Protein AF-A0A0S8DLR4-F1 (afdb_monomer)

Solvent-accessible surface area (backbone atoms only — not comparable to full-atom values): 19682 Å² total; per-residue (Å²): 136,78,83,82,51,102,81,30,80,43,80,43,77,54,78,88,80,89,77,90,66,82,84,66,61,59,68,56,54,52,47,42,65,64,36,53,90,54,35,50,69,73,40,62,55,34,65,36,97,80,67,28,37,30,28,36,23,34,32,60,89,74,74,40,48,32,36,41,39,36,33,63,41,93,89,39,94,49,31,31,37,38,35,65,36,71,54,45,38,84,87,51,54,54,55,89,36,54,34,92,87,75,63,45,72,40,66,43,56,51,38,48,35,88,85,80,62,49,63,70,45,69,71,73,46,88,86,62,53,76,64,58,55,48,50,53,50,49,68,75,31,61,96,48,42,46,77,76,46,56,38,44,25,78,57,75,28,71,37,36,34,26,29,32,68,87,76,63,46,45,36,40,38,31,79,37,66,80,49,102,91,38,76,42,82,41,78,40,61,39,66,77,66,70,74,70,77,72,76,81,77,86,67,80,87,75,74,90,74,89,77,79,84,85,79,90,82,81,88,83,77,90,77,88,75,84,82,76,84,80,79,77,78,82,79,80,82,77,78,79,79,77,84,84,72,87,79,79,79,81,82,82,81,77,89,74,83,82,77,91,76,78,86,76,81,77,76,76,80,79,82,76,65,90,58,57,70,60,56,60,58,66,68,37,72,66,56,54,52,54,52,52,52,52,51,52,51,53,52,53,54,55,55,67,72,74,113

Foldseek 3Di:
DDDAPPFDKDKDFADPDDDDPQCDPVVQVSCCVVCPPQWAWQAWQAADPQRWTWTWIAGPVVRAIWIWIWGADPVDRRMIITGIGQAFEQVDDAFQDADPVPRHGARGLDQARPPPRDGQACLVDVPDDPVRVVVVVCVVCPPFWAWSAWHHHPNRHIWTWTQGPVPSDIWIWHWDDPDPPDTDIDTRGRDDDCSVVPPDPPPPPPDDDDDDDDDDDDDDDDDDDDDDDDDDDDDPDDDDDDDDDDDDDDDDDDDDDDDDDDDDPDDPPPPDDPCVVVVVVVPDPVVVVVVVVVVVVVVVVVVVVVD

pLDDT: mean 77.87, std 17.35, range [38.56, 97.56]

Mean predicted aligned error: 16.43 Å

Sequence (307 aa):
MGELHRSGKTVLHLQPVKGTEAPKDELLDAVKQMAAGDYEVFGEIGRGHDSTVVYLANDIAASRLVALKLTPSRLDSDEYILDVVRELDSTLPSFENACSRCGTPLRQWGRFCSKCGMDLYSIADQKWTADELREAVQEFATDRFDILGEMRTQGGGRIYFARDVASGRVEALRLQKTREDEFSLGFTGVLKPLVASVVGRDRPSLLGVAQPPIIDQLPSASAKQPQSPTRQPPTPARPASPPEGPRQPPPVAGLTQPARRSGARYPPPAQQDPWAPLREFIQQPVVMVTLLACLVLVLLILLAVVE

Structure (mmCIF, N/CA/C/O backbone):
data_AF-A0A0S8DLR4-F1
#
_entry.id   AF-A0A0S8DLR4-F1
#
loop_
_atom_site.group_PDB
_atom_site.id
_atom_site.type_symbol
_atom_site.label_atom_id
_atom_site.label_alt_id
_atom_site.label_comp_id
_atom_site.label_asym_id
_atom_site.label_entity_id
_atom_site.label_seq_id
_atom_site.pdbx_PDB_ins_code
_atom_site.Cartn_x
_atom_site.Cartn_y
_atom_site.Cartn_z
_atom_site.occupancy
_atom_site.B_iso_or_equiv
_atom_site.auth_seq_id
_atom_site.auth_comp_id
_atom_site.auth_asym_id
_atom_site.auth_atom_id
_atom_site.pdbx_PDB_model_num
ATOM 1 N N . MET A 1 1 ? 18.525 -18.109 -11.332 1.00 50.72 1 MET A N 1
ATOM 2 C CA . MET A 1 1 ? 17.489 -17.737 -10.350 1.00 50.72 1 MET A CA 1
ATOM 3 C C . MET A 1 1 ? 18.163 -16.824 -9.347 1.00 50.72 1 MET A C 1
ATOM 5 O O . MET A 1 1 ? 19.141 -17.258 -8.756 1.00 50.72 1 MET A O 1
ATOM 9 N N . GLY A 1 2 ? 17.779 -15.549 -9.288 1.00 54.94 2 GLY A N 1
ATOM 10 C CA . GLY A 1 2 ? 18.347 -14.609 -8.318 1.00 54.94 2 GLY A CA 1
ATOM 11 C C . GLY A 1 2 ? 17.628 -14.764 -6.982 1.00 54.94 2 GLY A C 1
ATOM 12 O O . GLY A 1 2 ? 16.403 -14.770 -6.973 1.00 54.94 2 GLY A O 1
ATOM 13 N N . GLU A 1 3 ? 18.365 -14.923 -5.886 1.00 56.69 3 GLU A N 1
ATOM 14 C CA . GLU A 1 3 ? 17.794 -14.927 -4.534 1.00 56.69 3 GLU A CA 1
ATOM 15 C C . GLU A 1 3 ? 17.479 -13.485 -4.108 1.00 56.69 3 GLU A C 1
ATOM 17 O O . GLU A 1 3 ? 18.348 -12.608 -4.156 1.00 56.69 3 GLU A O 1
ATOM 22 N N . LEU A 1 4 ? 16.242 -13.216 -3.683 1.00 59.50 4 LEU A N 1
ATOM 23 C CA . LEU A 1 4 ? 15.863 -11.923 -3.120 1.00 59.50 4 LEU A CA 1
ATOM 24 C C . LEU A 1 4 ? 16.301 -11.869 -1.653 1.00 59.50 4 LEU A C 1
ATOM 26 O O . LEU A 1 4 ? 15.586 -12.265 -0.736 1.00 59.50 4 LEU A O 1
ATOM 30 N N . HIS A 1 5 ? 17.492 -11.334 -1.392 1.00 60.53 5 HIS A N 1
ATOM 31 C CA . HIS A 1 5 ? 17.906 -11.073 -0.014 1.00 60.53 5 HIS A CA 1
ATOM 32 C C . HIS A 1 5 ? 16.928 -10.106 0.692 1.00 60.53 5 HIS A C 1
ATOM 34 O O . HIS A 1 5 ? 16.348 -9.218 0.067 1.00 60.53 5 HIS A O 1
ATOM 40 N N . ARG A 1 6 ? 16.774 -10.244 2.023 1.00 61.81 6 ARG A N 1
ATOM 41 C CA . ARG A 1 6 ? 15.810 -9.512 2.890 1.00 61.81 6 ARG A CA 1
ATOM 42 C C . ARG A 1 6 ? 15.804 -7.975 2.733 1.00 61.81 6 ARG A C 1
ATOM 44 O O . ARG A 1 6 ? 14.853 -7.312 3.145 1.00 61.81 6 ARG A O 1
ATOM 51 N N . SER A 1 7 ? 16.829 -7.391 2.136 1.00 62.09 7 SER A N 1
ATOM 52 C CA . SER A 1 7 ? 16.851 -6.011 1.648 1.00 62.09 7 SER A CA 1
ATOM 53 C C . SER A 1 7 ? 17.686 -5.997 0.370 1.00 62.09 7 SER A C 1
ATOM 55 O O . SER A 1 7 ? 18.871 -5.668 0.393 1.00 62.09 7 SER A O 1
ATOM 57 N N . GLY A 1 8 ? 17.101 -6.504 -0.709 1.00 66.88 8 GLY A N 1
ATOM 58 C CA . GLY A 1 8 ? 17.781 -6.740 -1.973 1.00 66.88 8 GLY A CA 1
ATOM 59 C C . GLY A 1 8 ? 17.196 -5.887 -3.084 1.00 66.88 8 GLY A C 1
ATOM 60 O O . GLY A 1 8 ? 15.984 -5.695 -3.163 1.00 66.88 8 GLY A O 1
ATOM 61 N N . LYS A 1 9 ? 18.089 -5.387 -3.933 1.00 84.44 9 LYS A N 1
ATOM 62 C CA . LYS A 1 9 ? 17.767 -4.897 -5.266 1.00 84.44 9 LYS A CA 1
ATOM 63 C C . LYS A 1 9 ? 17.956 -6.074 -6.215 1.00 84.44 9 LYS A C 1
ATOM 65 O O . LYS A 1 9 ? 19.074 -6.582 -6.308 1.00 84.44 9 LYS A O 1
ATOM 70 N N . THR A 1 10 ? 16.907 -6.494 -6.907 1.00 86.44 10 THR A N 1
ATOM 71 C CA . THR A 1 10 ? 16.977 -7.598 -7.873 1.00 86.44 10 THR A CA 1
ATOM 72 C C . THR A 1 10 ? 16.716 -7.067 -9.269 1.00 86.44 10 THR A C 1
ATOM 74 O O . THR A 1 10 ? 15.849 -6.222 -9.466 1.00 86.44 10 THR A O 1
ATOM 77 N N . VAL A 1 11 ? 17.484 -7.537 -10.245 1.00 86.44 11 VAL A N 1
ATOM 78 C CA . VAL A 1 11 ? 17.291 -7.173 -11.649 1.00 86.44 11 VAL A CA 1
ATOM 79 C C . VAL A 1 11 ? 16.374 -8.201 -12.315 1.00 86.44 11 VAL A C 1
ATOM 81 O O . VAL A 1 11 ? 16.634 -9.403 -12.255 1.00 86.44 11 VAL A O 1
ATOM 84 N N . LEU A 1 12 ? 15.302 -7.719 -12.939 1.00 84.69 12 LEU A N 1
ATOM 85 C CA . LEU A 1 12 ? 14.396 -8.452 -13.817 1.00 84.69 12 LEU A CA 1
ATOM 86 C C . LEU A 1 12 ? 14.775 -8.175 -15.269 1.00 84.69 12 LEU A C 1
ATOM 88 O O . LEU A 1 12 ? 14.863 -7.022 -15.668 1.00 84.69 12 LEU A O 1
ATOM 92 N N . HIS A 1 13 ? 14.894 -9.225 -16.073 1.00 85.44 13 HIS A N 1
ATOM 93 C CA . HIS A 1 13 ? 14.856 -9.099 -17.527 1.00 85.44 13 HIS A CA 1
ATOM 94 C C . HIS A 1 13 ? 13.501 -9.610 -18.001 1.00 85.44 13 HIS A C 1
ATOM 96 O O . HIS A 1 13 ? 13.155 -10.766 -17.743 1.00 85.44 13 HIS A O 1
ATOM 102 N N . LEU A 1 14 ? 12.730 -8.752 -18.659 1.00 80.19 14 LEU A N 1
ATOM 103 C CA . LEU A 1 14 ? 11.456 -9.129 -19.257 1.00 80.19 14 LEU A CA 1
ATOM 104 C C . LEU A 1 14 ? 11.668 -9.372 -20.741 1.00 80.19 14 LEU A C 1
ATOM 106 O O . LEU A 1 14 ? 12.314 -8.581 -21.417 1.00 80.19 14 LEU A O 1
ATOM 110 N N . GLN A 1 15 ? 11.115 -10.463 -21.264 1.00 75.44 15 GLN A N 1
ATOM 111 C CA . GLN A 1 15 ? 11.039 -10.597 -22.711 1.00 75.44 15 GLN A CA 1
ATOM 112 C C . GLN A 1 15 ? 9.908 -9.694 -23.214 1.00 75.44 15 GLN A C 1
ATOM 114 O O . GLN A 1 15 ? 8.803 -9.785 -22.675 1.00 75.44 15 GLN A O 1
ATOM 119 N N . PRO A 1 16 ? 10.142 -8.842 -24.225 1.00 61.28 16 PRO A N 1
ATOM 120 C CA . PRO A 1 16 ? 9.086 -8.026 -24.803 1.00 61.28 16 PRO A CA 1
ATOM 121 C C . PRO A 1 16 ? 8.043 -8.947 -25.437 1.00 61.28 16 PRO A C 1
ATOM 123 O O . PRO A 1 16 ? 8.322 -9.645 -26.418 1.00 61.28 16 PRO A O 1
ATOM 126 N N . VAL A 1 17 ? 6.838 -8.980 -24.870 1.00 55.59 17 VAL A N 1
ATOM 127 C CA . VAL A 1 17 ? 5.795 -9.875 -25.363 1.00 55.59 17 VAL A CA 1
ATOM 128 C C . VAL A 1 17 ? 5.093 -9.243 -26.557 1.00 55.59 17 VAL A C 1
ATOM 130 O O . VAL A 1 17 ? 4.601 -8.116 -26.528 1.00 55.59 17 VAL A O 1
ATOM 133 N N . LYS A 1 18 ? 5.066 -9.992 -27.659 1.00 53.88 18 LYS A N 1
ATOM 134 C CA . LYS A 1 18 ? 4.285 -9.682 -28.857 1.00 53.88 18 LYS A CA 1
ATOM 135 C C . LYS A 1 18 ? 2.971 -10.459 -28.779 1.00 53.88 18 LYS A C 1
ATOM 137 O O . LYS A 1 18 ? 2.907 -11.573 -29.291 1.00 53.88 18 LYS A O 1
ATOM 142 N N . GLY A 1 19 ? 1.941 -9.909 -28.138 1.00 48.19 19 GLY A N 1
ATOM 143 C CA . GLY A 1 19 ? 0.652 -10.595 -27.993 1.00 48.19 19 GLY A CA 1
ATOM 144 C C . GLY A 1 19 ? -0.557 -9.658 -27.979 1.00 48.19 19 GLY A C 1
ATOM 145 O O . GLY A 1 19 ? -0.491 -8.562 -27.437 1.00 48.19 19 GLY A O 1
ATOM 146 N N . THR A 1 20 ? -1.654 -10.103 -28.603 1.00 45.44 20 THR A N 1
ATOM 147 C CA . THR A 1 20 ? -2.937 -9.385 -28.783 1.00 45.44 20 THR A CA 1
ATOM 148 C C . THR A 1 20 ? -4.078 -9.940 -27.913 1.00 45.44 20 THR A C 1
ATOM 150 O O . THR A 1 20 ? -5.231 -9.551 -28.099 1.00 45.44 20 THR A O 1
ATOM 153 N N . GLU A 1 21 ? -3.798 -10.873 -26.998 1.00 44.06 21 GLU A N 1
ATOM 154 C CA . GLU A 1 21 ? -4.801 -11.404 -26.064 1.00 44.06 21 GLU A CA 1
ATOM 155 C C . GLU A 1 21 ? -5.128 -10.404 -24.947 1.00 44.06 21 GLU A C 1
ATOM 157 O O . GLU A 1 21 ? -4.391 -9.444 -24.717 1.00 44.06 21 GLU A O 1
ATOM 162 N N . ALA A 1 22 ? -6.278 -10.609 -24.285 1.00 47.25 22 ALA A N 1
ATOM 163 C CA . ALA A 1 22 ? -6.771 -9.750 -23.209 1.00 47.25 22 ALA A CA 1
ATOM 164 C C . ALA A 1 22 ? -5.627 -9.395 -22.242 1.00 47.25 22 ALA A C 1
ATOM 166 O O . ALA A 1 22 ? -4.893 -10.318 -21.886 1.00 47.25 22 ALA A O 1
ATOM 167 N N . PRO A 1 23 ? -5.450 -8.120 -21.825 1.00 53.62 23 PRO A N 1
ATOM 168 C CA . PRO A 1 23 ? -4.206 -7.660 -21.211 1.00 53.62 23 PRO A CA 1
ATOM 169 C C . PRO A 1 23 ? -4.020 -8.289 -19.833 1.00 53.62 23 PRO A C 1
ATOM 171 O O . PRO A 1 23 ? -4.400 -7.739 -18.799 1.00 53.62 23 PRO A O 1
ATOM 174 N N . LYS A 1 24 ? -3.470 -9.497 -19.827 1.00 61.94 24 LYS A N 1
ATOM 175 C CA . LYS A 1 24 ? -2.885 -10.117 -18.661 1.00 61.94 24 LYS A CA 1
ATOM 176 C C . LYS A 1 24 ? -1.692 -9.238 -18.322 1.00 61.94 24 LYS A C 1
ATOM 178 O O . LYS A 1 24 ? -0.906 -8.901 -19.202 1.00 61.94 24 LYS A O 1
ATOM 183 N N . ASP A 1 25 ? -1.610 -8.792 -17.076 1.00 83.25 25 ASP A N 1
ATOM 184 C CA . ASP A 1 25 ? -0.501 -7.948 -16.647 1.00 83.25 25 ASP A CA 1
ATOM 185 C C . ASP A 1 25 ? 0.751 -8.832 -16.548 1.00 83.25 25 ASP A C 1
ATOM 187 O O . ASP A 1 25 ? 1.062 -9.394 -15.503 1.00 83.25 25 ASP A O 1
ATOM 191 N N . GLU A 1 26 ? 1.425 -9.044 -17.677 1.00 86.69 26 GLU A N 1
ATOM 192 C CA . GLU A 1 26 ? 2.630 -9.875 -17.798 1.00 86.69 26 GLU A CA 1
ATOM 193 C C . GLU A 1 26 ? 3.715 -9.443 -16.814 1.00 86.69 26 GLU A C 1
ATOM 195 O O . GLU A 1 26 ? 4.473 -10.266 -16.303 1.00 86.69 26 GLU A O 1
ATOM 200 N N . LEU A 1 27 ? 3.743 -8.148 -16.500 1.00 90.25 27 LEU A N 1
ATOM 201 C CA . LEU A 1 27 ? 4.620 -7.570 -15.500 1.00 90.25 27 LEU A CA 1
ATOM 202 C C . LEU A 1 27 ? 4.326 -8.144 -14.110 1.00 90.25 27 LEU A C 1
ATOM 204 O O . LEU A 1 27 ? 5.249 -8.521 -13.391 1.00 90.25 27 LEU A O 1
ATOM 208 N N . LEU A 1 28 ? 3.047 -8.257 -13.745 1.00 92.44 28 LEU A N 1
ATOM 209 C CA . LEU A 1 28 ? 2.625 -8.879 -12.494 1.00 92.44 28 LEU A CA 1
ATOM 210 C C . LEU A 1 28 ? 2.985 -10.368 -12.467 1.00 92.44 28 LEU A C 1
ATOM 212 O O . LEU A 1 28 ? 3.463 -10.849 -11.440 1.00 92.44 28 LEU A O 1
ATOM 216 N N . ASP A 1 29 ? 2.776 -11.092 -13.567 1.00 92.69 29 ASP A N 1
ATOM 217 C CA . ASP A 1 29 ? 3.127 -12.515 -13.657 1.00 92.69 29 ASP A CA 1
ATOM 218 C C . ASP A 1 29 ? 4.648 -12.724 -13.520 1.00 92.69 29 ASP A C 1
ATOM 220 O O . ASP A 1 29 ? 5.086 -13.595 -12.765 1.00 92.69 29 ASP A O 1
ATOM 224 N N . ALA A 1 30 ? 5.463 -11.875 -14.155 1.00 92.81 30 ALA A N 1
ATOM 225 C CA . ALA A 1 30 ? 6.919 -11.911 -14.033 1.00 92.81 30 ALA A CA 1
ATOM 226 C C . ALA A 1 30 ? 7.402 -11.570 -12.614 1.00 92.81 30 ALA A C 1
ATOM 228 O O . ALA A 1 30 ? 8.287 -12.246 -12.082 1.00 92.81 30 ALA A O 1
ATOM 229 N N . VAL A 1 31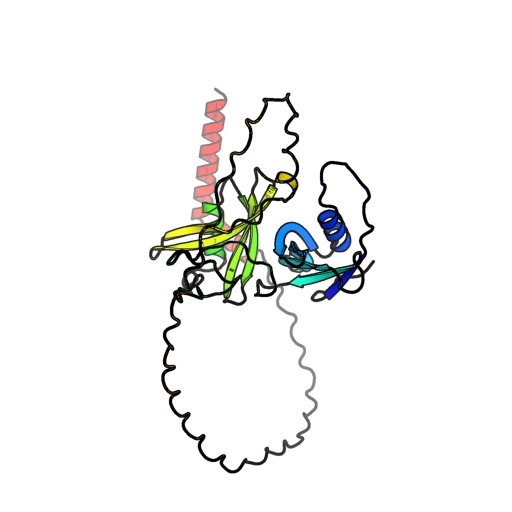 ? 6.800 -10.566 -11.963 1.00 94.88 31 VAL A N 1
ATOM 230 C CA . VAL A 1 31 ? 7.106 -10.238 -10.561 1.00 94.88 31 VAL A CA 1
ATOM 231 C C . VAL A 1 31 ? 6.702 -11.385 -9.636 1.00 94.88 31 VAL A C 1
ATOM 233 O O . VAL A 1 31 ? 7.494 -11.762 -8.777 1.00 94.88 31 VAL A O 1
ATOM 236 N N . LYS A 1 32 ? 5.523 -11.993 -9.827 1.00 96.00 32 LYS A N 1
ATOM 237 C CA . LYS A 1 32 ? 5.087 -13.178 -9.068 1.00 96.00 32 LYS A CA 1
ATOM 238 C C . LYS A 1 32 ? 6.062 -14.335 -9.216 1.00 96.00 32 LYS A C 1
ATOM 240 O O . LYS A 1 32 ? 6.425 -14.947 -8.220 1.00 96.00 32 LYS A O 1
ATOM 245 N N . GLN A 1 33 ? 6.489 -14.626 -10.442 1.00 94.31 33 GLN A N 1
ATOM 246 C CA . GLN A 1 33 ? 7.425 -15.710 -10.708 1.00 94.31 33 GLN A CA 1
ATOM 247 C C . GLN A 1 33 ? 8.791 -15.452 -10.068 1.00 94.31 33 GLN A C 1
ATOM 249 O O . GLN A 1 33 ? 9.372 -16.368 -9.493 1.00 94.31 33 GLN A O 1
ATOM 254 N N . MET A 1 34 ? 9.306 -14.223 -10.150 1.00 94.31 34 MET A N 1
ATOM 255 C CA . MET A 1 34 ? 10.596 -13.880 -9.551 1.00 94.31 34 MET A CA 1
ATOM 256 C C . MET A 1 34 ? 10.550 -13.857 -8.022 1.00 94.31 34 MET A C 1
ATOM 258 O O . MET A 1 34 ? 11.511 -14.267 -7.381 1.00 94.31 34 MET A O 1
ATOM 262 N N . ALA A 1 35 ? 9.461 -13.353 -7.444 1.00 96.00 35 ALA A N 1
ATOM 263 C CA . ALA A 1 35 ? 9.311 -13.219 -6.001 1.00 96.00 35 ALA A CA 1
ATOM 264 C C . ALA A 1 35 ? 8.826 -14.511 -5.319 1.00 96.00 35 ALA A C 1
ATOM 266 O O . ALA A 1 35 ? 8.772 -14.568 -4.088 1.00 96.00 35 ALA A O 1
ATOM 267 N N . ALA 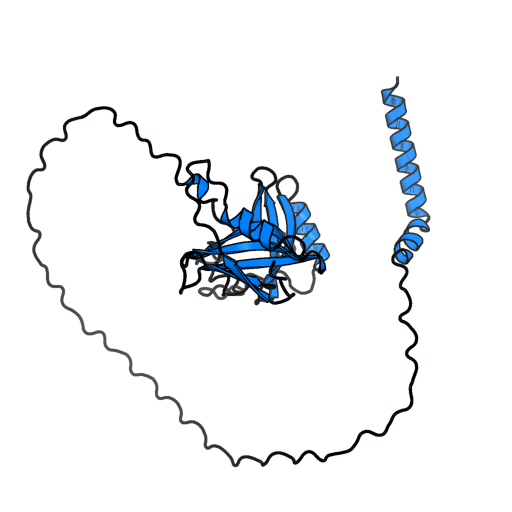A 1 36 ? 8.474 -15.536 -6.102 1.00 95.31 36 ALA A N 1
ATOM 268 C CA . ALA A 1 36 ? 7.974 -16.808 -5.605 1.00 95.31 36 ALA A CA 1
ATOM 269 C C . ALA A 1 36 ? 8.949 -17.443 -4.603 1.00 95.31 36 ALA A C 1
ATOM 271 O O . ALA A 1 36 ? 10.136 -17.598 -4.875 1.00 95.31 36 ALA A O 1
ATOM 272 N N . GLY A 1 37 ? 8.417 -17.847 -3.449 1.00 95.44 37 GLY A N 1
ATOM 273 C CA . GLY A 1 37 ? 9.174 -18.464 -2.357 1.00 95.44 37 GLY A CA 1
ATOM 274 C C . GLY A 1 37 ? 9.516 -17.494 -1.228 1.00 95.44 37 GLY A C 1
ATOM 275 O O . GLY A 1 37 ? 9.400 -17.875 -0.066 1.00 95.44 37 GLY A O 1
ATOM 276 N N . ASP A 1 38 ? 9.837 -16.241 -1.552 1.00 96.25 38 ASP A N 1
ATOM 277 C CA . ASP A 1 38 ? 10.152 -15.213 -0.552 1.00 96.25 38 ASP A CA 1
ATOM 278 C C . ASP A 1 38 ? 8.949 -14.307 -0.256 1.00 96.25 38 ASP A C 1
ATOM 280 O O . ASP A 1 38 ? 8.731 -13.894 0.889 1.00 96.25 38 ASP A O 1
ATOM 284 N N . TYR A 1 39 ? 8.143 -14.017 -1.283 1.00 97.31 39 TYR A N 1
ATOM 285 C CA . TYR A 1 39 ? 7.010 -13.106 -1.183 1.00 97.31 39 TYR A CA 1
ATOM 286 C C . TYR A 1 39 ? 5.765 -13.641 -1.894 1.00 97.31 39 TYR A C 1
ATOM 288 O O . TYR A 1 39 ? 5.826 -14.207 -2.986 1.00 97.31 39 TYR A O 1
ATOM 296 N N . GLU A 1 40 ? 4.605 -13.386 -1.300 1.00 97.31 40 GLU A N 1
ATOM 297 C CA . GLU A 1 40 ? 3.296 -13.620 -1.906 1.00 97.31 40 GLU A CA 1
ATOM 298 C C . GLU A 1 40 ? 2.735 -12.297 -2.441 1.00 97.31 40 GLU A C 1
ATOM 300 O O . GLU A 1 40 ? 2.384 -11.406 -1.671 1.00 97.31 40 GLU A O 1
ATOM 305 N N . VAL A 1 41 ? 2.671 -12.138 -3.765 1.00 96.81 41 VAL A N 1
ATOM 306 C CA . VAL A 1 41 ? 2.286 -10.868 -4.407 1.00 96.81 41 VAL A CA 1
ATOM 307 C C . VAL A 1 41 ? 0.771 -10.783 -4.600 1.00 96.81 41 VAL A C 1
ATOM 309 O O . VAL A 1 41 ? 0.181 -11.563 -5.352 1.00 96.81 41 VAL A O 1
ATOM 312 N N . PHE A 1 42 ? 0.140 -9.786 -3.977 1.00 95.69 42 PHE A N 1
ATOM 313 C CA . PHE A 1 42 ? -1.315 -9.629 -3.966 1.00 95.69 42 PHE A CA 1
ATOM 314 C C . PHE A 1 42 ? -1.876 -8.866 -5.165 1.00 95.69 42 PHE A C 1
ATOM 316 O O . PHE A 1 42 ? -2.981 -9.191 -5.614 1.00 95.69 42 PHE A O 1
ATOM 323 N N . GLY A 1 43 ? -1.144 -7.869 -5.665 1.00 93.94 43 GLY A N 1
ATOM 324 C CA . GLY A 1 43 ? -1.569 -7.021 -6.777 1.00 93.94 43 GLY A CA 1
ATOM 325 C C . GLY A 1 43 ? -0.858 -5.670 -6.809 1.00 93.94 43 GLY A C 1
ATOM 326 O O . GLY A 1 43 ? -0.058 -5.350 -5.931 1.00 93.94 43 GLY A O 1
ATOM 327 N N . GLU A 1 44 ? -1.143 -4.885 -7.844 1.00 93.19 44 GLU A N 1
ATOM 328 C CA . GLU A 1 44 ? -0.620 -3.528 -8.001 1.00 93.19 44 GLU A CA 1
ATOM 329 C C . GLU A 1 44 ? -1.253 -2.570 -6.982 1.00 93.1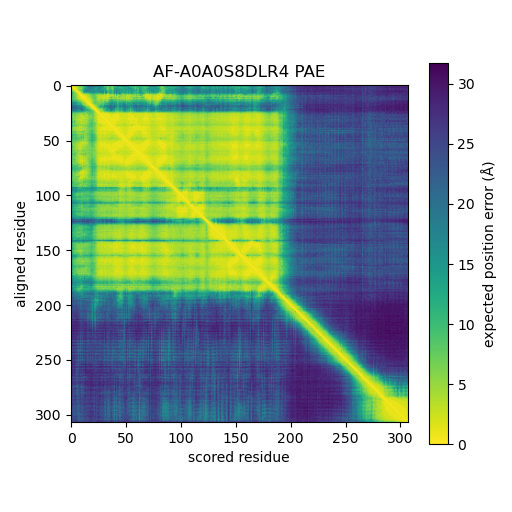9 44 GLU A C 1
ATOM 331 O O . GLU A 1 44 ? -2.471 -2.528 -6.821 1.00 93.19 44 GLU A O 1
ATOM 336 N N . ILE A 1 45 ? -0.407 -1.765 -6.342 1.00 92.38 45 ILE A N 1
ATOM 337 C CA . ILE A 1 45 ? -0.780 -0.657 -5.464 1.00 92.38 45 ILE A CA 1
ATOM 338 C C . ILE A 1 45 ? -0.311 0.693 -6.002 1.00 92.38 45 ILE A C 1
ATOM 340 O O . ILE A 1 45 ? -0.138 1.626 -5.243 1.00 92.38 45 ILE A O 1
ATOM 344 N N . GLY A 1 46 ? -0.059 0.847 -7.292 1.00 89.81 46 GLY A N 1
ATOM 345 C CA . GLY A 1 46 ? 0.143 2.162 -7.888 1.00 89.81 46 GLY A CA 1
ATOM 346 C C . GLY A 1 46 ? 1.217 2.200 -8.957 1.00 89.81 46 GLY A C 1
ATOM 347 O O . GLY A 1 46 ? 2.142 1.390 -8.988 1.00 89.81 46 GLY A O 1
ATOM 348 N N . ARG A 1 47 ? 1.093 3.213 -9.811 1.00 90.62 47 ARG A N 1
ATOM 349 C CA . ARG A 1 47 ? 2.009 3.520 -10.905 1.00 90.62 47 ARG A CA 1
ATOM 350 C C . ARG A 1 47 ? 2.439 4.975 -10.827 1.00 90.62 47 ARG A C 1
ATOM 352 O O . ARG A 1 47 ? 1.614 5.874 -10.667 1.00 90.62 47 ARG A O 1
ATOM 359 N N . GLY A 1 48 ? 3.744 5.188 -10.913 1.00 88.38 48 GLY A N 1
ATOM 360 C CA . GLY A 1 48 ? 4.369 6.489 -11.075 1.00 88.38 48 GLY A CA 1
ATOM 361 C C . GLY A 1 48 ? 4.330 6.962 -12.527 1.00 88.38 48 GLY A C 1
ATOM 362 O O . GLY A 1 48 ? 4.085 6.199 -13.459 1.00 88.38 48 GLY A O 1
ATOM 363 N N . HIS A 1 49 ? 4.598 8.251 -12.722 1.00 86.62 49 HIS A N 1
ATOM 364 C CA . HIS A 1 49 ? 4.709 8.879 -14.045 1.00 86.62 49 HIS A CA 1
ATOM 365 C C . HIS A 1 49 ? 5.997 8.483 -14.787 1.00 86.62 49 HIS A C 1
ATOM 367 O O . HIS A 1 49 ? 6.105 8.662 -15.994 1.00 86.62 49 HIS A O 1
ATOM 373 N N . ASP A 1 50 ? 6.974 7.948 -14.063 1.00 88.38 50 ASP A N 1
ATOM 374 C CA . ASP A 1 50 ? 8.254 7.429 -14.539 1.00 88.38 50 ASP A CA 1
ATOM 375 C C . ASP A 1 50 ? 8.182 5.942 -14.926 1.00 88.38 50 ASP A C 1
ATOM 377 O O . ASP A 1 50 ? 9.208 5.282 -15.056 1.00 88.38 50 ASP A O 1
ATOM 381 N N . SER A 1 51 ? 6.969 5.408 -15.107 1.00 89.38 51 SER A N 1
ATOM 382 C CA . SER A 1 51 ? 6.700 3.980 -15.328 1.00 89.38 51 SER A CA 1
ATOM 383 C C . SER A 1 51 ? 7.126 3.070 -14.168 1.00 89.38 51 SER A C 1
ATOM 385 O O . SER A 1 51 ? 7.149 1.852 -14.330 1.00 89.38 51 SER A O 1
ATOM 387 N N . THR A 1 52 ? 7.414 3.627 -12.985 1.00 92.38 52 THR A N 1
ATOM 388 C CA . THR A 1 52 ? 7.588 2.833 -11.766 1.00 92.38 52 THR A CA 1
ATOM 389 C C . THR A 1 52 ? 6.257 2.191 -11.391 1.00 92.38 52 THR A C 1
ATOM 391 O O . THR A 1 52 ? 5.243 2.879 -11.280 1.00 92.38 52 THR A O 1
ATOM 394 N N . VAL A 1 53 ? 6.248 0.883 -11.159 1.00 93.19 53 VAL A N 1
ATOM 395 C CA . VAL A 1 53 ? 5.065 0.131 -10.721 1.00 93.19 53 VAL A CA 1
ATOM 396 C C . VAL A 1 53 ? 5.323 -0.413 -9.331 1.00 93.19 53 VAL A C 1
ATOM 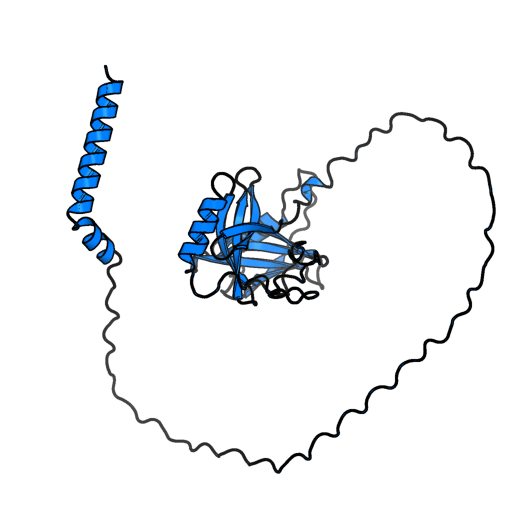398 O O . VAL A 1 53 ? 6.407 -0.917 -9.056 1.00 93.19 53 VAL A O 1
ATOM 401 N N . VAL A 1 54 ? 4.349 -0.315 -8.437 1.00 94.62 54 VAL A N 1
ATOM 402 C CA . VAL A 1 54 ? 4.481 -0.832 -7.076 1.00 94.62 54 VAL A CA 1
ATOM 403 C C . VAL A 1 54 ? 3.437 -1.898 -6.840 1.00 94.62 54 VAL A C 1
ATOM 405 O O . VAL A 1 54 ? 2.254 -1.682 -7.082 1.00 94.62 54 VAL A O 1
ATOM 408 N N . TYR A 1 55 ? 3.882 -3.041 -6.339 1.00 95.81 55 TYR A N 1
ATOM 409 C CA . TYR A 1 55 ? 3.032 -4.164 -5.974 1.00 95.81 55 TYR A CA 1
ATOM 410 C C . TYR A 1 55 ? 3.012 -4.340 -4.464 1.00 95.81 55 TYR A C 1
ATOM 412 O O . TYR A 1 55 ? 4.019 -4.117 -3.796 1.00 95.81 55 TYR A O 1
ATOM 420 N N . LEU A 1 56 ? 1.877 -4.762 -3.920 1.00 96.56 56 LEU A N 1
ATOM 421 C CA . LEU A 1 56 ? 1.799 -5.215 -2.539 1.00 96.56 56 LEU A CA 1
ATOM 422 C C . LEU A 1 56 ? 2.127 -6.698 -2.477 1.00 96.56 56 LEU A C 1
ATOM 424 O O . LEU A 1 56 ? 1.606 -7.484 -3.273 1.00 96.56 56 LEU A O 1
ATOM 428 N N . ALA A 1 57 ? 2.941 -7.078 -1.502 1.00 97.56 57 ALA A N 1
ATOM 429 C CA . ALA A 1 57 ? 3.237 -8.468 -1.225 1.00 97.56 57 ALA A CA 1
ATOM 430 C C . ALA A 1 57 ? 3.316 -8.745 0.279 1.00 97.56 57 ALA A C 1
ATOM 432 O O . ALA A 1 57 ? 3.567 -7.843 1.077 1.00 97.56 57 ALA A O 1
ATOM 433 N N . ASN A 1 58 ? 3.127 -10.002 0.660 1.00 97.50 58 ASN A N 1
ATOM 434 C CA . ASN A 1 58 ? 3.426 -10.510 1.991 1.00 97.50 58 ASN A CA 1
ATOM 435 C C . ASN A 1 58 ? 4.814 -11.164 1.987 1.00 97.50 58 ASN A C 1
ATOM 437 O O . ASN A 1 58 ? 5.071 -12.064 1.195 1.00 97.50 58 ASN A O 1
ATOM 441 N N . ASP A 1 59 ? 5.710 -10.707 2.859 1.00 97.19 59 ASP A N 1
ATOM 442 C CA . ASP A 1 59 ? 6.992 -11.357 3.158 1.00 97.19 59 ASP A CA 1
ATOM 443 C C . ASP A 1 59 ? 6.691 -12.643 3.935 1.00 97.19 59 ASP A C 1
ATOM 445 O O . ASP A 1 59 ? 6.297 -12.580 5.100 1.00 97.19 59 ASP A O 1
ATOM 449 N N . ILE A 1 60 ? 6.837 -13.802 3.285 1.00 96.56 60 ILE A N 1
ATOM 450 C CA . ILE A 1 60 ? 6.396 -15.100 3.823 1.00 96.56 60 ILE A CA 1
ATOM 451 C C . ILE A 1 60 ? 7.151 -15.419 5.118 1.00 96.56 60 ILE A C 1
ATOM 453 O O . ILE A 1 60 ? 6.561 -15.857 6.106 1.00 96.56 60 ILE A O 1
ATOM 457 N N . ALA A 1 61 ? 8.457 -15.142 5.142 1.00 95.44 61 ALA A N 1
ATOM 458 C CA . ALA A 1 61 ? 9.313 -15.439 6.284 1.00 95.44 61 ALA A CA 1
ATOM 459 C C . ALA A 1 61 ? 9.000 -14.557 7.500 1.00 95.44 61 ALA A C 1
ATOM 461 O O . ALA A 1 61 ? 9.141 -15.004 8.638 1.00 95.44 61 ALA A O 1
ATOM 462 N N . ALA A 1 62 ? 8.620 -13.299 7.270 1.00 95.62 62 ALA A N 1
ATOM 463 C CA . ALA A 1 62 ? 8.341 -12.346 8.339 1.00 95.62 62 ALA A CA 1
ATOM 464 C C . ALA A 1 62 ? 6.843 -12.128 8.612 1.00 95.62 62 ALA A C 1
ATOM 466 O O . ALA A 1 62 ? 6.521 -11.389 9.540 1.00 95.62 62 ALA A O 1
ATOM 467 N N . SER A 1 63 ? 5.955 -12.745 7.822 1.00 95.38 63 SER A N 1
ATOM 468 C CA . SER A 1 63 ? 4.492 -12.604 7.897 1.00 95.38 63 SER A CA 1
ATOM 469 C C . SER A 1 63 ? 4.050 -11.141 7.994 1.00 95.38 63 SER A C 1
ATOM 471 O O . SER A 1 63 ? 3.335 -10.741 8.912 1.00 95.38 63 SER A O 1
ATOM 473 N N . ARG A 1 64 ? 4.554 -10.307 7.080 1.00 95.69 64 ARG A N 1
ATOM 474 C CA . ARG A 1 64 ? 4.305 -8.860 7.082 1.00 95.69 64 ARG A CA 1
ATOM 475 C C . ARG A 1 64 ? 4.213 -8.307 5.671 1.00 95.69 64 ARG A C 1
ATOM 477 O O . ARG A 1 64 ? 4.924 -8.753 4.771 1.00 95.69 64 ARG A O 1
ATOM 484 N N . LEU A 1 65 ? 3.415 -7.259 5.509 1.00 96.81 65 LEU A N 1
ATOM 485 C CA . LEU A 1 65 ? 3.289 -6.586 4.225 1.00 96.81 65 LEU A CA 1
ATOM 486 C C . LEU A 1 65 ? 4.551 -5.799 3.860 1.00 96.81 65 LEU A C 1
ATOM 488 O O . LEU A 1 65 ? 5.178 -5.137 4.692 1.00 96.81 65 LEU A O 1
ATOM 492 N N . VAL A 1 66 ? 4.894 -5.866 2.580 1.00 96.88 66 VAL A N 1
ATOM 493 C CA . VAL A 1 66 ? 5.949 -5.099 1.924 1.00 96.88 66 VAL A CA 1
ATOM 494 C C . VAL A 1 66 ? 5.437 -4.572 0.586 1.00 96.88 66 VAL A C 1
ATOM 496 O O . VAL A 1 66 ? 4.526 -5.132 -0.024 1.00 96.88 66 VAL A O 1
ATOM 499 N N . ALA A 1 67 ? 6.048 -3.493 0.114 1.00 96.12 67 ALA A N 1
ATOM 500 C CA . ALA A 1 67 ? 5.844 -2.978 -1.228 1.00 96.12 67 ALA A CA 1
ATOM 501 C C . ALA A 1 67 ? 7.022 -3.406 -2.112 1.00 96.12 67 ALA A C 1
ATOM 503 O O . ALA A 1 67 ? 8.180 -3.182 -1.766 1.00 96.12 67 ALA A O 1
ATOM 504 N N . LEU A 1 68 ? 6.738 -4.021 -3.254 1.00 96.62 68 LEU A N 1
ATOM 505 C CA . LEU A 1 68 ? 7.728 -4.364 -4.266 1.00 96.62 68 LEU A CA 1
ATOM 506 C C . LEU A 1 68 ? 7.709 -3.276 -5.340 1.00 96.62 68 LEU A C 1
ATOM 508 O O . LEU A 1 68 ? 6.757 -3.177 -6.115 1.00 96.62 68 LEU A O 1
ATOM 512 N N . LYS A 1 69 ? 8.735 -2.427 -5.354 1.00 95.88 69 LYS A N 1
ATOM 513 C CA . LYS A 1 69 ? 8.855 -1.301 -6.281 1.00 95.88 69 LYS A CA 1
ATOM 514 C C . LYS A 1 69 ? 9.654 -1.733 -7.503 1.00 95.88 69 LYS A C 1
ATOM 516 O O . LYS A 1 69 ? 10.851 -1.981 -7.406 1.00 95.88 69 LYS A O 1
ATOM 521 N N . LEU A 1 70 ? 8.993 -1.778 -8.648 1.00 95.62 70 LEU A N 1
ATOM 522 C CA . LEU A 1 70 ? 9.574 -2.112 -9.934 1.00 95.62 70 LEU A CA 1
ATOM 523 C C . LEU A 1 70 ? 9.864 -0.829 -10.723 1.00 95.62 70 LEU A C 1
ATOM 525 O O . LEU A 1 70 ? 8.944 -0.109 -11.097 1.00 95.62 70 LEU A O 1
ATOM 529 N N . THR A 1 71 ? 11.138 -0.539 -10.970 1.00 95.12 71 THR A N 1
ATOM 530 C CA . THR A 1 71 ? 11.600 0.652 -11.701 1.00 95.12 71 THR A CA 1
ATOM 531 C C . THR A 1 71 ? 12.257 0.218 -13.012 1.00 95.12 71 THR A C 1
ATOM 533 O O . THR A 1 71 ? 13.142 -0.635 -12.956 1.00 95.12 71 THR A O 1
ATOM 536 N N . PRO A 1 72 ? 11.895 0.770 -14.181 1.00 93.38 72 PRO A N 1
ATOM 537 C CA . PRO A 1 72 ? 12.601 0.459 -15.424 1.00 93.38 72 PRO A CA 1
ATOM 538 C C . PRO A 1 72 ? 14.062 0.933 -15.362 1.00 93.38 72 PRO A C 1
ATOM 540 O O . PRO A 1 72 ? 14.370 2.004 -14.824 1.00 93.38 72 PRO A O 1
ATOM 543 N N . SER A 1 73 ? 14.976 0.136 -15.910 1.00 93.69 73 SER A N 1
ATOM 544 C CA . SER A 1 73 ? 16.375 0.519 -16.082 1.00 93.69 73 SER A CA 1
ATOM 545 C C . SER A 1 73 ? 16.476 1.644 -17.113 1.00 93.69 73 SER A C 1
ATOM 547 O O . SER A 1 73 ? 15.745 1.696 -18.098 1.00 93.69 73 SER A O 1
ATOM 549 N N . ARG A 1 74 ? 17.392 2.592 -16.891 1.00 91.44 74 ARG A N 1
ATOM 550 C CA . ARG A 1 74 ? 17.641 3.683 -17.854 1.00 91.44 74 ARG A CA 1
ATOM 551 C C . ARG A 1 74 ? 18.558 3.265 -18.999 1.00 91.44 74 ARG A C 1
ATOM 553 O O . ARG A 1 74 ? 18.679 4.011 -19.966 1.00 91.44 74 ARG A O 1
ATOM 560 N N . LEU A 1 75 ? 19.265 2.149 -18.835 1.00 91.81 75 LEU A N 1
ATOM 561 C CA . LEU A 1 75 ? 20.265 1.674 -19.788 1.00 91.81 75 LEU A CA 1
ATOM 562 C C . LEU A 1 75 ? 19.667 0.694 -20.797 1.00 91.81 75 LEU A C 1
ATOM 564 O O . LEU A 1 75 ? 20.129 0.652 -21.933 1.00 91.81 75 LEU A O 1
ATOM 568 N N . ASP A 1 76 ? 18.644 -0.049 -20.385 1.00 88.81 76 ASP A N 1
ATOM 569 C CA . ASP A 1 76 ? 18.004 -1.095 -21.170 1.00 88.81 76 ASP A CA 1
ATOM 570 C C . ASP A 1 76 ? 16.487 -1.037 -20.934 1.00 88.81 76 ASP A C 1
ATOM 572 O O . ASP A 1 76 ? 16.036 -1.008 -19.789 1.00 88.81 76 ASP A O 1
ATOM 576 N N . SER A 1 77 ? 15.701 -0.969 -22.012 1.00 82.94 77 SER A N 1
ATOM 577 C CA . SER A 1 77 ? 14.237 -0.862 -21.945 1.00 82.94 77 SER A CA 1
ATOM 578 C C . SER A 1 77 ? 13.562 -2.121 -21.407 1.00 82.94 77 SER A C 1
ATOM 580 O O . SER A 1 77 ? 12.424 -2.049 -20.941 1.00 82.94 77 SER A O 1
ATOM 582 N N . ASP A 1 78 ? 14.260 -3.254 -21.470 1.00 88.50 78 ASP A N 1
ATOM 583 C CA . ASP A 1 78 ? 13.726 -4.571 -21.124 1.00 88.50 78 ASP A CA 1
ATOM 584 C C . ASP A 1 78 ? 14.231 -5.043 -19.746 1.00 88.50 78 ASP A C 1
ATOM 586 O O . ASP A 1 78 ? 13.865 -6.113 -19.249 1.00 88.50 78 ASP A O 1
ATOM 590 N N . GLU A 1 79 ? 15.060 -4.223 -19.097 1.00 92.00 79 GLU A N 1
ATOM 591 C CA . GLU A 1 79 ? 15.584 -4.449 -17.758 1.00 92.00 79 GLU A CA 1
ATOM 592 C C . GLU A 1 79 ? 14.787 -3.636 -16.733 1.00 92.00 79 GLU A C 1
ATOM 594 O O . GLU A 1 79 ? 14.551 -2.437 -16.877 1.00 92.00 79 GLU A O 1
ATOM 599 N N . TYR A 1 80 ? 14.405 -4.289 -15.644 1.00 94.25 80 TYR A N 1
ATOM 600 C CA . TYR A 1 80 ? 13.706 -3.689 -14.523 1.00 94.25 80 TYR A CA 1
ATOM 601 C C . TYR A 1 80 ? 14.456 -3.966 -13.232 1.00 94.25 80 TYR A C 1
ATOM 603 O O . TYR A 1 80 ? 15.120 -4.980 -13.052 1.00 94.25 80 TYR A O 1
ATOM 611 N N . ILE A 1 81 ? 14.315 -3.053 -12.292 1.00 94.81 81 ILE A N 1
ATOM 612 C CA . ILE A 1 81 ? 14.873 -3.140 -10.957 1.00 94.81 81 ILE A CA 1
ATOM 613 C C . ILE A 1 81 ? 13.715 -3.343 -9.991 1.00 94.81 81 ILE A C 1
ATOM 615 O O . ILE A 1 81 ? 12.848 -2.479 -9.887 1.00 94.81 81 ILE A O 1
ATOM 619 N N . LEU A 1 82 ? 13.726 -4.454 -9.266 1.00 96.00 82 LEU A N 1
ATOM 620 C CA . LEU A 1 82 ? 12.798 -4.758 -8.189 1.00 96.00 82 LEU A CA 1
ATOM 621 C C . LEU A 1 82 ? 13.457 -4.441 -6.841 1.00 96.00 82 LEU A C 1
ATOM 623 O O . LEU A 1 82 ? 14.395 -5.120 -6.423 1.00 96.00 82 LEU A O 1
ATOM 627 N N . ASP A 1 83 ? 12.951 -3.415 -6.165 1.00 96.00 83 ASP A N 1
ATOM 628 C CA . ASP A 1 83 ? 13.343 -3.032 -4.810 1.00 96.00 83 ASP A CA 1
ATOM 629 C C . ASP A 1 83 ? 12.274 -3.475 -3.800 1.00 96.00 83 ASP A C 1
ATOM 631 O O . ASP A 1 83 ? 11.075 -3.284 -4.020 1.00 96.00 83 ASP A O 1
ATOM 635 N N . VAL A 1 84 ? 12.700 -3.992 -2.645 1.00 96.06 84 VAL A N 1
ATOM 636 C CA . VAL A 1 84 ? 11.797 -4.324 -1.530 1.00 96.06 84 VAL A CA 1
ATOM 637 C C . VAL A 1 84 ? 11.710 -3.155 -0.551 1.00 96.06 84 VAL A C 1
ATOM 639 O O . VAL A 1 84 ? 12.691 -2.788 0.097 1.00 96.06 84 VAL A O 1
ATOM 642 N N . VAL A 1 85 ? 10.511 -2.604 -0.390 1.00 95.75 85 VAL A N 1
ATOM 643 C CA . VAL A 1 85 ? 10.217 -1.450 0.462 1.00 95.75 85 VAL A CA 1
ATOM 644 C C . VAL A 1 85 ? 9.374 -1.891 1.659 1.00 95.75 85 VAL A C 1
ATOM 646 O O . VAL A 1 85 ? 8.262 -2.399 1.525 1.00 95.75 85 VAL A O 1
ATOM 649 N N . ARG A 1 86 ? 9.927 -1.723 2.864 1.00 95.25 86 ARG A N 1
ATOM 650 C CA . ARG A 1 86 ? 9.330 -2.215 4.122 1.00 95.25 86 ARG A CA 1
ATOM 651 C C . ARG A 1 86 ? 8.401 -1.193 4.786 1.00 95.25 86 ARG A C 1
ATOM 653 O O . ARG A 1 86 ? 7.576 -1.572 5.608 1.00 95.25 86 ARG A O 1
ATOM 660 N N . GLU A 1 87 ? 8.545 0.080 4.434 1.00 93.06 87 GLU A N 1
ATOM 661 C CA . GLU A 1 87 ? 7.759 1.195 4.963 1.00 93.06 87 GLU A CA 1
ATOM 662 C C . GLU A 1 87 ? 7.324 2.102 3.819 1.00 93.06 87 GLU A C 1
ATOM 664 O O . GLU A 1 87 ? 8.078 2.331 2.878 1.00 93.06 87 GLU A O 1
ATOM 669 N N . LEU A 1 88 ? 6.111 2.638 3.902 1.00 90.75 88 LEU A N 1
ATOM 670 C CA . LEU A 1 88 ? 5.593 3.542 2.886 1.00 90.75 88 LEU A CA 1
ATOM 671 C C . LEU A 1 88 ? 6.245 4.921 3.040 1.00 90.75 88 LEU A C 1
ATOM 673 O O . LEU A 1 88 ? 6.042 5.618 4.042 1.00 90.75 88 LEU A O 1
ATOM 677 N N . ASP A 1 89 ? 7.025 5.313 2.038 1.00 88.31 89 ASP A N 1
ATOM 678 C CA . ASP A 1 89 ? 7.807 6.544 2.033 1.00 88.31 89 ASP A CA 1
ATOM 679 C C . ASP A 1 89 ? 7.573 7.383 0.767 1.00 88.31 89 ASP A C 1
ATOM 681 O O . ASP A 1 89 ? 6.784 7.048 -0.114 1.00 88.31 89 ASP A O 1
ATOM 685 N N . SER A 1 90 ? 8.273 8.512 0.673 1.00 86.44 90 SER A N 1
ATOM 686 C CA . SER A 1 90 ? 8.169 9.441 -0.460 1.00 86.44 90 SER A CA 1
ATOM 687 C C . SER A 1 90 ? 8.670 8.897 -1.809 1.00 86.44 90 SER A C 1
ATOM 689 O O . SER A 1 90 ? 8.510 9.568 -2.830 1.00 86.44 90 SER A O 1
ATOM 691 N N . THR A 1 91 ? 9.277 7.710 -1.850 1.00 88.12 91 THR A N 1
ATOM 692 C CA . THR A 1 91 ? 9.745 7.085 -3.096 1.00 88.12 91 THR A CA 1
ATOM 693 C C . THR A 1 91 ? 8.651 6.292 -3.799 1.00 88.12 91 THR A C 1
ATOM 695 O O . THR A 1 91 ? 8.766 6.024 -4.994 1.00 88.12 91 THR A O 1
ATOM 698 N N . LEU A 1 92 ? 7.582 5.937 -3.083 1.00 89.06 92 LEU A N 1
ATOM 699 C CA . LEU A 1 92 ? 6.444 5.239 -3.659 1.00 89.06 92 LEU A CA 1
ATOM 700 C C . LEU A 1 92 ? 5.483 6.240 -4.323 1.00 89.06 92 LEU A C 1
ATOM 702 O O . LEU A 1 92 ? 5.252 7.332 -3.783 1.00 89.06 92 LEU A O 1
ATOM 706 N N . PRO A 1 93 ? 4.891 5.888 -5.480 1.00 85.06 93 PRO A N 1
ATOM 707 C CA . PRO A 1 93 ? 3.858 6.700 -6.092 1.00 85.06 93 PRO A CA 1
ATOM 708 C C . PRO A 1 93 ? 2.694 6.851 -5.110 1.00 85.06 93 PRO A C 1
ATOM 710 O O . PRO A 1 93 ? 2.284 5.910 -4.432 1.00 85.06 93 PRO A O 1
ATOM 713 N N . SER A 1 94 ? 2.201 8.081 -5.000 1.00 73.62 94 SER A N 1
ATOM 714 C CA . SER A 1 94 ? 1.035 8.388 -4.180 1.00 73.62 94 SER A CA 1
ATOM 715 C C . SER A 1 94 ? -0.231 8.029 -4.927 1.00 73.62 94 SER A C 1
ATOM 717 O O . SER A 1 94 ? -0.330 8.278 -6.127 1.00 73.62 94 SER A O 1
ATOM 719 N N . PHE A 1 95 ? -1.250 7.618 -4.186 1.00 74.50 95 PHE A N 1
ATOM 720 C CA . PHE A 1 95 ? -2.622 7.737 -4.659 1.00 74.50 95 PHE A CA 1
ATOM 721 C C . PHE A 1 95 ? -3.071 9.193 -4.634 1.00 74.50 95 PHE A C 1
ATOM 723 O O . PHE A 1 95 ? -2.590 9.994 -3.821 1.00 74.50 95 PHE A O 1
ATOM 730 N N . GLU A 1 96 ? -4.003 9.526 -5.520 1.00 72.25 96 GLU A N 1
ATOM 731 C CA . GLU A 1 96 ? -4.690 10.812 -5.530 1.00 72.25 96 GLU A CA 1
ATOM 732 C C . GLU A 1 96 ? -5.586 10.921 -4.295 1.00 72.25 96 GLU A C 1
ATOM 734 O O . GLU A 1 96 ? -6.769 10.597 -4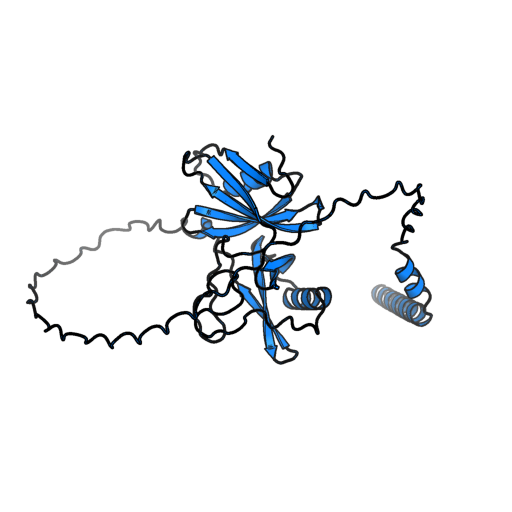.315 1.00 72.25 96 GLU A O 1
ATOM 739 N N . ASN A 1 97 ? -5.005 11.377 -3.190 1.00 79.94 97 ASN A N 1
ATOM 740 C CA . ASN A 1 97 ? -5.735 11.642 -1.961 1.00 79.94 97 ASN A CA 1
ATOM 741 C C . ASN A 1 97 ? -5.787 13.143 -1.727 1.00 79.94 97 ASN A C 1
ATOM 743 O O . ASN A 1 97 ? -4.785 13.831 -1.900 1.00 79.94 97 ASN A O 1
ATOM 747 N N . ALA A 1 98 ? -6.928 13.657 -1.285 1.00 87.31 98 ALA A N 1
ATOM 748 C CA . ALA A 1 98 ? -7.077 15.048 -0.882 1.00 87.31 98 ALA A CA 1
ATOM 749 C C . ALA A 1 98 ? -7.107 15.165 0.647 1.00 87.31 98 ALA A C 1
ATOM 751 O O . ALA A 1 98 ? -7.616 14.295 1.351 1.00 87.31 98 ALA A O 1
ATOM 752 N N . CYS A 1 99 ? -6.565 16.257 1.183 1.00 87.50 99 CYS A N 1
ATOM 753 C CA . CYS A 1 99 ? -6.682 16.571 2.600 1.00 87.50 99 CYS A CA 1
ATOM 754 C C . CYS A 1 99 ? -8.158 16.767 2.970 1.00 87.50 99 CYS A C 1
ATOM 756 O O . CYS A 1 99 ? -8.804 17.653 2.414 1.00 87.50 99 CYS A O 1
ATOM 758 N N . SER A 1 100 ? -8.657 16.031 3.963 1.00 85.44 100 SER A N 1
ATOM 759 C CA . SER A 1 100 ? -10.045 16.143 4.440 1.00 85.44 100 SER A CA 1
ATOM 760 C C . SER A 1 100 ? -10.413 17.545 4.942 1.00 85.44 100 SER A C 1
ATOM 762 O O . SER A 1 100 ? -11.573 17.934 4.877 1.00 85.44 100 SER A O 1
ATOM 764 N N . ARG A 1 101 ? -9.435 18.345 5.395 1.00 88.50 101 ARG A N 1
ATOM 765 C CA . ARG A 1 101 ? -9.664 19.725 5.859 1.00 88.50 101 ARG A CA 1
ATOM 766 C C . ARG A 1 101 ? -9.710 20.769 4.752 1.00 88.50 101 ARG A C 1
ATOM 768 O O . ARG A 1 101 ? -10.492 21.705 4.838 1.00 88.50 101 ARG A O 1
ATOM 775 N N . CYS A 1 102 ? -8.805 20.692 3.776 1.00 92.75 102 CYS A N 1
ATOM 776 C CA . CYS A 1 102 ? -8.598 21.780 2.808 1.00 92.75 102 CYS A CA 1
ATOM 777 C C . CYS A 1 102 ? -8.676 21.348 1.338 1.00 92.75 102 CYS A C 1
ATOM 779 O O . CYS A 1 102 ? -8.366 22.150 0.456 1.00 92.75 102 CYS A O 1
ATOM 781 N N . GLY A 1 103 ? -9.003 20.080 1.072 1.00 91.31 103 GLY A N 1
ATOM 782 C CA . GLY A 1 103 ? -9.140 19.496 -0.266 1.00 91.31 103 GLY A CA 1
ATOM 783 C C . GLY A 1 103 ? -7.846 19.421 -1.080 1.00 91.31 103 GLY A C 1
ATOM 784 O O . GLY A 1 103 ? -7.864 18.996 -2.227 1.00 91.31 103 GLY A O 1
ATOM 785 N N . THR A 1 104 ? -6.709 19.848 -0.526 1.00 92.81 104 THR A N 1
ATOM 786 C CA . THR A 1 104 ? -5.453 19.896 -1.284 1.00 92.81 104 THR A CA 1
ATOM 787 C C . THR A 1 104 ? -4.909 18.491 -1.494 1.00 92.81 104 THR A C 1
ATOM 789 O O . THR A 1 104 ? -4.858 17.748 -0.508 1.00 92.81 104 THR A O 1
ATOM 792 N N . PRO A 1 105 ? -4.469 18.141 -2.718 1.00 88.12 105 PRO A N 1
ATOM 793 C CA . PRO A 1 105 ? -3.803 16.876 -2.976 1.00 88.12 105 PRO A CA 1
ATOM 794 C C . PRO A 1 105 ? -2.666 16.656 -1.983 1.00 88.12 105 PRO A C 1
ATOM 796 O O . PRO A 1 105 ? -1.814 17.523 -1.765 1.00 88.12 105 PRO A O 1
ATOM 799 N N . LEU A 1 106 ? -2.698 15.509 -1.327 1.00 84.94 106 LEU A N 1
ATOM 800 C CA . LEU A 1 106 ? -1.715 15.122 -0.343 1.00 84.94 106 LEU A CA 1
ATOM 801 C C . LEU A 1 106 ? -0.428 14.746 -1.054 1.00 84.94 106 LEU A C 1
ATOM 803 O O . LEU A 1 106 ? -0.413 14.028 -2.052 1.00 84.94 106 LEU A O 1
ATOM 807 N N . ARG A 1 107 ? 0.675 15.260 -0.517 1.00 78.19 107 ARG A N 1
ATOM 808 C CA . ARG A 1 107 ? 1.999 14.928 -1.012 1.00 78.19 107 ARG A CA 1
ATOM 809 C C . ARG A 1 107 ? 2.366 13.552 -0.462 1.00 78.19 107 ARG A C 1
ATOM 811 O O . ARG A 1 107 ? 2.867 13.459 0.656 1.00 78.19 107 ARG A O 1
ATOM 818 N N . GLN A 1 108 ? 2.110 12.510 -1.252 1.00 81.25 108 GLN A N 1
ATOM 819 C CA . GLN A 1 108 ? 2.525 11.135 -0.953 1.00 81.25 108 GLN A CA 1
ATOM 820 C C . GLN A 1 108 ? 2.042 10.646 0.421 1.00 81.25 108 GLN A C 1
ATOM 822 O O . GLN A 1 108 ? 1.088 11.166 1.001 1.00 81.25 108 GLN A O 1
ATOM 827 N N . TRP A 1 109 ? 2.731 9.644 0.956 1.00 82.31 109 TRP A N 1
ATOM 828 C CA . TRP A 1 109 ? 2.541 9.043 2.275 1.00 82.31 109 TRP A CA 1
ATOM 829 C C . TRP A 1 109 ? 2.883 9.980 3.451 1.00 82.31 109 TRP A C 1
ATOM 831 O O . TRP A 1 109 ? 3.052 9.531 4.586 1.00 82.31 109 TRP A O 1
ATOM 841 N N . GLY A 1 110 ? 2.979 11.290 3.196 1.00 83.75 110 GLY A N 1
ATOM 842 C CA . GLY A 1 110 ? 3.385 12.311 4.150 1.00 83.75 110 GLY A CA 1
ATOM 843 C C . GLY A 1 110 ? 2.433 12.445 5.334 1.00 83.75 110 GLY A C 1
ATOM 844 O O . GLY A 1 110 ? 1.216 12.310 5.203 1.00 83.75 110 GLY A O 1
ATOM 845 N N . ARG A 1 111 ? 3.008 12.737 6.506 1.00 86.31 111 ARG A N 1
ATOM 846 C CA . ARG A 1 111 ? 2.272 12.848 7.771 1.00 86.31 111 ARG A CA 1
ATOM 847 C C . ARG A 1 111 ? 1.296 14.019 7.809 1.00 86.31 111 ARG A C 1
ATOM 849 O O . ARG A 1 111 ? 0.170 13.875 8.272 1.00 86.31 111 ARG A O 1
ATOM 856 N N . PHE A 1 112 ? 1.743 15.163 7.308 1.00 89.25 112 PHE A N 1
ATOM 857 C CA . PHE A 1 112 ? 1.024 16.424 7.399 1.00 89.25 112 PHE A CA 1
ATOM 858 C C . PHE A 1 112 ? 0.571 16.897 6.023 1.00 89.25 112 PHE A C 1
ATOM 860 O O . PHE A 1 112 ? 1.276 16.734 5.024 1.00 89.25 112 PHE A O 1
ATOM 867 N N . CYS A 1 113 ? -0.583 17.558 5.972 1.00 90.06 113 CYS A N 1
ATOM 868 C CA . CYS A 1 113 ? -0.977 18.305 4.788 1.00 90.06 113 CYS A CA 1
ATOM 869 C C . CYS A 1 113 ? -0.007 19.474 4.564 1.00 90.06 113 CYS A C 1
ATOM 871 O O . CYS A 1 113 ? 0.110 20.360 5.409 1.00 90.06 113 CYS A O 1
ATOM 873 N N . SER A 1 114 ? 0.619 19.529 3.388 1.00 91.88 114 SER A N 1
ATOM 874 C CA . SER A 1 114 ? 1.567 20.589 3.017 1.00 91.88 114 SER A CA 1
ATOM 875 C C . SER A 1 114 ? 0.955 21.993 2.972 1.00 91.88 114 SER A C 1
ATOM 877 O O . SER A 1 114 ? 1.689 22.971 3.067 1.00 91.88 114 SER A O 1
ATOM 879 N N . LYS A 1 115 ? -0.373 22.109 2.825 1.00 95.06 115 LYS A N 1
ATOM 880 C CA . LYS A 1 115 ? -1.071 23.402 2.765 1.00 95.06 115 LYS A CA 1
ATOM 881 C C . LYS A 1 115 ? -1.605 23.864 4.116 1.00 95.06 115 LYS A C 1
ATOM 883 O O . LYS A 1 115 ? -1.392 25.010 4.485 1.00 95.06 115 LYS A O 1
ATOM 888 N N . CYS A 1 116 ? -2.340 23.009 4.832 1.00 94.31 116 CYS A N 1
ATOM 889 C CA . CYS A 1 116 ? -3.021 23.407 6.073 1.00 94.31 116 CYS A CA 1
ATOM 890 C C . CYS A 1 116 ? -2.363 22.882 7.357 1.00 94.31 116 CYS A C 1
ATOM 892 O O . CYS A 1 116 ? -2.869 23.155 8.442 1.00 94.31 116 CYS A O 1
ATOM 894 N N . GLY A 1 117 ? -1.287 22.095 7.249 1.00 93.38 117 GLY A N 1
ATOM 895 C CA . GLY A 1 117 ? -0.549 21.551 8.392 1.00 93.38 117 GLY A CA 1
ATOM 896 C C . GLY A 1 117 ? -1.290 20.483 9.200 1.00 93.38 117 GLY A C 1
ATOM 897 O O . GLY A 1 117 ? -0.757 20.019 10.201 1.00 93.38 117 GLY A O 1
ATOM 898 N N . MET A 1 118 ? -2.502 20.080 8.795 1.00 89.94 118 MET A N 1
ATOM 899 C CA . MET A 1 118 ? -3.254 19.024 9.478 1.00 89.94 118 MET A CA 1
ATOM 900 C C . MET A 1 118 ? -2.434 17.734 9.515 1.00 89.94 118 MET A C 1
ATOM 902 O O . MET A 1 118 ? -2.015 17.255 8.459 1.00 89.94 118 MET A O 1
ATOM 906 N N . ASP A 1 119 ? -2.240 17.181 10.712 1.00 87.94 119 ASP A N 1
ATOM 907 C CA . ASP A 1 119 ? -1.715 15.832 10.884 1.00 87.94 119 ASP A CA 1
ATOM 908 C C . ASP A 1 119 ? -2.786 14.842 10.444 1.00 87.94 119 ASP A C 1
ATOM 910 O O . ASP A 1 119 ? -3.901 14.813 10.963 1.00 87.94 119 ASP A O 1
ATOM 914 N N . LEU A 1 120 ? -2.453 14.060 9.433 1.00 84.12 120 LEU A N 1
ATOM 915 C CA . LEU A 1 120 ? -3.375 13.121 8.835 1.00 84.12 120 LEU A CA 1
ATOM 916 C C . LEU A 1 120 ? -3.386 11.795 9.629 1.00 84.12 120 LEU A C 1
ATOM 918 O O . LEU A 1 120 ? -4.271 10.965 9.421 1.00 84.12 120 LEU A O 1
ATOM 922 N N . TYR A 1 121 ? -2.395 11.553 10.498 1.00 78.50 121 TYR A N 1
ATOM 923 C CA . TYR A 1 121 ? -2.212 10.305 11.254 1.00 78.50 121 TYR A CA 1
ATOM 924 C C . TYR A 1 121 ? -2.277 10.470 12.779 1.00 78.50 121 TYR A C 1
ATOM 926 O O . TYR A 1 121 ? -2.167 9.466 13.478 1.00 78.50 121 TYR A O 1
ATOM 934 N N . SER A 1 122 ? -2.529 11.675 13.307 1.00 71.44 122 SER A N 1
ATOM 935 C CA . SER A 1 122 ? -2.728 11.946 14.752 1.00 71.44 122 SER A CA 1
ATOM 936 C C . SER A 1 122 ? -3.851 11.146 15.426 1.00 71.44 122 SER A C 1
ATOM 938 O O . SER A 1 122 ? -4.099 11.286 16.612 1.00 71.44 122 SER A O 1
ATOM 940 N N . ILE A 1 123 ? -4.561 10.320 14.674 1.00 61.38 123 ILE A N 1
ATOM 941 C CA . ILE A 1 123 ? -5.692 9.527 15.135 1.00 61.38 123 ILE A CA 1
ATOM 942 C C . ILE A 1 123 ? -5.227 8.362 16.015 1.00 61.38 123 ILE A C 1
ATOM 944 O O . ILE A 1 123 ? -5.933 7.983 16.944 1.00 61.38 123 ILE A O 1
ATOM 948 N N . ALA A 1 124 ? -4.020 7.846 15.766 1.00 57.00 124 ALA A N 1
ATOM 949 C CA . ALA A 1 124 ? -3.380 6.839 16.604 1.00 57.00 124 ALA A CA 1
ATOM 950 C C . ALA A 1 124 ? -2.641 7.489 17.789 1.00 57.00 124 ALA A C 1
ATOM 952 O O . ALA A 1 124 ? -1.476 7.187 18.053 1.00 57.00 124 ALA A O 1
ATOM 953 N N . ASP A 1 125 ? -3.311 8.408 18.489 1.00 55.22 125 ASP A N 1
ATOM 954 C CA . ASP A 1 125 ? -2.919 8.736 19.858 1.00 55.22 125 ASP A CA 1
ATOM 955 C C . ASP A 1 125 ? -2.879 7.431 20.673 1.00 55.22 125 ASP A C 1
ATOM 957 O O . ASP A 1 125 ? -3.702 6.538 20.469 1.00 55.22 125 ASP A O 1
ATOM 961 N N . GLN A 1 126 ? -1.911 7.329 21.591 1.00 63.84 126 GLN A N 1
ATOM 962 C CA . GLN A 1 126 ? -1.494 6.137 22.361 1.00 63.84 126 GLN A CA 1
ATOM 963 C C . GLN A 1 126 ? -2.596 5.311 23.053 1.00 63.84 126 GLN A C 1
ATOM 965 O O . GLN A 1 126 ? -2.286 4.275 23.636 1.00 63.84 126 GLN A O 1
ATOM 970 N N . LYS A 1 127 ? -3.852 5.759 23.036 1.00 82.44 127 LYS A N 1
ATOM 971 C CA . LYS A 1 127 ? -4.980 5.088 23.685 1.00 82.44 127 LYS A CA 1
ATOM 972 C C . LYS A 1 127 ? -5.318 3.743 23.033 1.00 82.44 127 LYS A C 1
ATOM 974 O O . LYS A 1 127 ? -5.749 2.855 23.752 1.00 82.44 127 LYS A O 1
ATOM 979 N N . TRP A 1 128 ? -5.116 3.601 21.720 1.00 83.56 128 TRP A N 1
ATOM 980 C CA . TRP A 1 128 ? -5.539 2.413 20.973 1.00 83.56 128 TRP A CA 1
ATOM 981 C C . TRP A 1 128 ? -4.348 1.539 20.589 1.00 83.56 128 TRP A C 1
ATOM 983 O O . TRP A 1 128 ? -3.345 2.009 20.040 1.00 83.56 128 TRP A O 1
ATOM 993 N N . THR A 1 129 ? -4.470 0.249 20.864 1.00 87.69 129 THR A N 1
ATOM 994 C CA . THR A 1 129 ? -3.507 -0.768 20.450 1.00 87.69 129 THR A CA 1
ATOM 995 C C . THR A 1 129 ? -3.630 -1.056 18.951 1.00 87.69 129 THR A C 1
ATOM 997 O O . THR A 1 129 ? -4.626 -0.739 18.299 1.00 87.69 129 THR A O 1
ATOM 1000 N N . ALA A 1 130 ? -2.589 -1.656 18.368 1.00 84.56 130 ALA A N 1
ATOM 1001 C CA . ALA A 1 130 ? -2.614 -2.047 16.958 1.00 84.56 130 ALA A CA 1
ATOM 1002 C C . ALA A 1 130 ? -3.739 -3.051 16.654 1.00 84.56 130 ALA A C 1
ATOM 1004 O O . ALA A 1 130 ? -4.322 -3.007 15.571 1.00 84.56 130 ALA A O 1
ATOM 1005 N N . ASP A 1 131 ? -4.041 -3.922 17.617 1.00 88.62 131 ASP A N 1
ATOM 1006 C CA . ASP A 1 131 ? -5.061 -4.956 17.488 1.00 88.62 131 ASP A CA 1
ATOM 1007 C C . ASP A 1 131 ? -6.470 -4.365 17.507 1.00 88.62 131 ASP A C 1
ATOM 1009 O O . ASP A 1 131 ? -7.256 -4.693 16.626 1.00 88.62 131 ASP A O 1
ATOM 1013 N N . GLU A 1 132 ? -6.751 -3.412 18.402 1.00 89.31 132 GLU A N 1
ATOM 1014 C CA . GLU A 1 132 ? -8.047 -2.716 18.442 1.00 89.31 132 GLU A CA 1
ATOM 1015 C C . GLU A 1 132 ? -8.305 -1.910 17.160 1.00 89.31 132 GLU A C 1
ATOM 1017 O O . GLU A 1 132 ? -9.404 -1.932 16.614 1.00 89.31 132 GLU A O 1
ATOM 1022 N N . LEU A 1 133 ? -7.287 -1.218 16.630 1.00 88.81 133 LEU A N 1
ATOM 1023 C CA . LEU A 1 133 ? -7.437 -0.488 15.365 1.00 88.81 133 LEU A CA 1
ATOM 1024 C C . LEU A 1 133 ? -7.694 -1.440 14.189 1.00 88.81 133 LEU A C 1
ATOM 1026 O O . LEU A 1 133 ? -8.469 -1.117 13.291 1.00 88.81 133 LEU A O 1
ATOM 1030 N N . ARG A 1 134 ? -7.047 -2.610 14.183 1.00 89.19 134 ARG A N 1
ATOM 1031 C CA . ARG A 1 134 ? -7.260 -3.644 13.165 1.00 89.19 134 ARG A CA 1
ATOM 1032 C C . ARG A 1 134 ? -8.659 -4.246 13.263 1.00 89.19 134 ARG A C 1
ATOM 1034 O O . ARG A 1 134 ? -9.284 -4.433 12.225 1.00 89.19 134 ARG A O 1
ATOM 1041 N N . GLU A 1 135 ? -9.142 -4.515 14.469 1.00 90.19 135 GLU A N 1
ATOM 1042 C CA . GLU A 1 135 ? -10.505 -4.996 14.713 1.00 90.19 135 GLU A CA 1
ATOM 1043 C C . GLU A 1 135 ? -11.542 -3.978 14.228 1.00 90.19 135 GLU A C 1
ATOM 1045 O O . GLU A 1 135 ? -12.423 -4.335 13.450 1.00 90.19 135 GLU A O 1
ATOM 1050 N N . ALA A 1 136 ? -11.361 -2.693 14.551 1.00 89.38 136 ALA A N 1
ATOM 1051 C CA . ALA A 1 136 ? -12.223 -1.632 14.039 1.00 89.38 136 ALA A CA 1
ATOM 1052 C C . ALA A 1 136 ? -12.237 -1.607 12.500 1.00 89.38 136 ALA A C 1
ATOM 1054 O O . ALA A 1 136 ? -13.297 -1.535 11.883 1.00 89.38 136 ALA A O 1
ATOM 1055 N N . VAL A 1 137 ? -11.072 -1.713 11.846 1.00 91.62 137 VAL A N 1
ATOM 1056 C CA . VAL A 1 137 ? -11.009 -1.793 10.374 1.00 91.62 137 VAL A CA 1
ATOM 1057 C C . VAL A 1 137 ? -11.754 -3.016 9.848 1.00 91.62 137 VAL A C 1
ATOM 1059 O O . VAL A 1 137 ? -12.467 -2.882 8.858 1.00 91.62 137 VAL A O 1
ATOM 1062 N N . GLN A 1 138 ? -11.603 -4.179 10.484 1.00 92.19 138 GLN A N 1
ATOM 1063 C CA . GLN A 1 138 ? -12.299 -5.406 10.091 1.00 92.19 138 GLN A CA 1
ATOM 1064 C C . GLN A 1 138 ? -13.819 -5.244 10.190 1.00 92.19 138 GLN A C 1
ATOM 1066 O O . GLN A 1 138 ? -14.511 -5.586 9.236 1.00 92.19 138 GLN A O 1
ATOM 1071 N N . GLU A 1 139 ? -14.322 -4.638 11.267 1.00 90.50 139 GLU A N 1
ATOM 1072 C CA . GLU A 1 139 ? -15.749 -4.356 11.460 1.00 90.50 139 GLU A CA 1
ATOM 1073 C C . GLU A 1 139 ? -16.314 -3.427 10.368 1.00 90.50 139 GLU A C 1
ATOM 1075 O O . GLU A 1 139 ? -17.381 -3.683 9.805 1.00 90.50 139 GLU A O 1
ATOM 1080 N N . PHE A 1 140 ? -15.574 -2.381 9.981 1.00 88.81 140 PHE A N 1
ATOM 1081 C CA . PHE A 1 140 ? -15.986 -1.485 8.889 1.00 88.81 140 PHE A CA 1
ATOM 1082 C C . PHE A 1 140 ? -15.849 -2.104 7.491 1.00 88.81 140 PHE A C 1
ATOM 1084 O O . PHE A 1 140 ? -16.512 -1.663 6.550 1.00 88.81 140 PHE A O 1
ATOM 1091 N N . ALA A 1 141 ? -14.956 -3.078 7.334 1.00 91.19 141 ALA A N 1
ATOM 1092 C CA . ALA A 1 141 ? -14.629 -3.712 6.061 1.00 91.19 141 ALA A CA 1
ATOM 1093 C C . ALA A 1 141 ? -15.520 -4.917 5.721 1.00 91.19 141 ALA A C 1
ATOM 1095 O O . ALA A 1 141 ? -15.465 -5.394 4.580 1.00 91.19 141 ALA A O 1
ATOM 1096 N N . THR A 1 142 ? -16.318 -5.389 6.687 1.00 83.00 142 THR A N 1
ATOM 1097 C CA . THR A 1 142 ? -17.115 -6.616 6.593 1.00 83.00 142 THR A CA 1
ATOM 1098 C C . THR A 1 142 ? -17.915 -6.692 5.283 1.00 83.00 142 THR A C 1
ATOM 1100 O O . THR A 1 142 ? -18.437 -5.694 4.783 1.00 83.00 142 THR A O 1
ATOM 1103 N N . ASP A 1 143 ? -17.948 -7.890 4.693 1.00 90.44 143 ASP A N 1
ATOM 1104 C CA . ASP A 1 143 ? -18.619 -8.283 3.439 1.00 90.44 143 ASP A CA 1
ATOM 1105 C C . ASP A 1 143 ? -18.031 -7.757 2.123 1.00 90.44 143 ASP A C 1
ATOM 1107 O O . ASP A 1 143 ? -18.256 -8.356 1.069 1.00 90.44 143 ASP A O 1
ATOM 1111 N N . ARG A 1 144 ? -17.271 -6.658 2.144 1.00 93.56 144 ARG A N 1
ATOM 1112 C CA . ARG A 1 144 ? -16.750 -6.039 0.910 1.00 93.56 144 ARG A CA 1
ATOM 1113 C C . ARG A 1 144 ? -15.262 -6.231 0.706 1.00 93.56 144 ARG A C 1
ATOM 1115 O O . ARG A 1 144 ? -14.815 -6.281 -0.440 1.00 93.56 144 ARG A O 1
ATOM 1122 N N . PHE A 1 145 ? -14.504 -6.306 1.790 1.00 95.31 145 PHE A N 1
ATOM 1123 C CA . PHE A 1 145 ? -13.055 -6.309 1.729 1.00 95.31 145 PHE A CA 1
ATOM 1124 C C . PHE A 1 145 ? -12.464 -7.436 2.570 1.00 95.31 145 PHE A C 1
ATOM 1126 O O . PHE A 1 145 ? -12.853 -7.655 3.712 1.00 95.31 145 PHE A O 1
ATOM 1133 N N . ASP A 1 146 ? -11.470 -8.105 2.002 1.00 95.06 146 ASP A N 1
ATOM 1134 C CA . ASP A 1 146 ? -10.605 -9.062 2.679 1.00 95.06 146 ASP A CA 1
ATOM 1135 C C . ASP A 1 146 ? -9.324 -8.346 3.132 1.00 95.06 146 ASP A C 1
ATOM 1137 O O . ASP A 1 146 ? -8.524 -7.898 2.306 1.00 95.06 146 ASP A O 1
ATOM 1141 N N . ILE A 1 147 ? -9.156 -8.146 4.442 1.00 95.00 147 ILE A N 1
ATOM 1142 C CA . ILE A 1 147 ? -8.033 -7.376 4.996 1.00 95.00 147 ILE A CA 1
ATOM 1143 C C . ILE A 1 147 ? -6.732 -8.176 4.861 1.00 95.00 147 ILE A C 1
ATOM 1145 O O . ILE A 1 147 ? -6.519 -9.162 5.559 1.00 95.00 147 ILE A O 1
ATOM 1149 N N . LEU A 1 148 ? -5.818 -7.687 4.019 1.00 95.56 148 LEU A N 1
ATOM 1150 C CA . LEU A 1 148 ? -4.526 -8.323 3.738 1.00 95.56 148 LEU A CA 1
ATOM 1151 C C . LEU A 1 148 ? -3.479 -8.031 4.823 1.00 95.56 148 LEU A C 1
ATOM 1153 O O . LEU A 1 148 ? -2.547 -8.806 5.017 1.00 95.56 148 LEU A O 1
ATOM 1157 N N . GLY A 1 149 ? -3.599 -6.893 5.510 1.00 94.75 149 GLY A N 1
ATOM 1158 C CA . GLY A 1 149 ? -2.695 -6.492 6.588 1.00 94.75 149 GLY A CA 1
ATOM 1159 C C . GLY A 1 149 ? -2.471 -4.984 6.649 1.00 94.75 149 GLY A C 1
ATOM 1160 O O . GLY A 1 149 ? -3.253 -4.197 6.118 1.00 94.75 149 GLY A O 1
ATOM 1161 N N . GLU A 1 150 ? -1.383 -4.570 7.293 1.00 94.94 150 GLU A N 1
ATOM 1162 C CA . GLU A 1 150 ? -1.021 -3.161 7.469 1.00 94.94 150 GLU A CA 1
ATOM 1163 C C . GLU A 1 150 ? 0.444 -2.884 7.106 1.00 94.94 150 GLU A C 1
ATOM 1165 O O . GLU A 1 150 ? 1.317 -3.741 7.245 1.00 94.94 150 GLU A O 1
ATOM 1170 N N . MET A 1 151 ? 0.723 -1.653 6.679 1.00 93.94 151 MET A N 1
ATOM 1171 C CA . MET A 1 151 ? 2.078 -1.120 6.551 1.00 93.94 151 MET A CA 1
ATOM 1172 C C . MET A 1 151 ? 2.217 0.186 7.325 1.00 93.94 151 MET A C 1
ATOM 1174 O O . MET A 1 151 ? 1.286 0.992 7.425 1.00 93.94 151 MET A O 1
ATOM 1178 N N . ARG A 1 152 ? 3.423 0.418 7.847 1.00 92.00 152 ARG A N 1
ATOM 1179 C CA . ARG A 1 152 ? 3.784 1.685 8.484 1.00 92.00 152 ARG A CA 1
ATOM 1180 C C . ARG A 1 152 ? 4.208 2.699 7.434 1.00 92.00 152 ARG A C 1
ATOM 1182 O O . ARG A 1 152 ? 4.867 2.352 6.456 1.00 92.00 152 ARG A O 1
ATOM 1189 N N . THR A 1 153 ? 3.869 3.957 7.668 1.00 89.88 153 THR A N 1
ATOM 1190 C CA . THR A 1 153 ? 4.411 5.083 6.908 1.00 89.88 153 THR A CA 1
ATOM 1191 C C . THR A 1 153 ? 5.600 5.682 7.645 1.00 89.88 153 THR A C 1
ATOM 1193 O O . THR A 1 153 ? 5.666 5.625 8.877 1.00 89.88 153 THR A O 1
ATOM 1196 N N . GLN A 1 154 ? 6.501 6.344 6.917 1.00 85.81 154 GLN A N 1
ATOM 1197 C CA . GLN A 1 154 ? 7.617 7.092 7.515 1.00 85.81 154 GLN A CA 1
ATOM 1198 C C . GLN A 1 154 ? 7.136 8.146 8.540 1.00 85.81 154 GLN A C 1
ATOM 1200 O O . GLN A 1 154 ? 7.854 8.523 9.462 1.00 85.81 154 GLN A O 1
ATOM 1205 N N . GLY A 1 155 ? 5.886 8.606 8.408 1.00 80.06 155 GLY A N 1
ATOM 1206 C CA . GLY A 1 155 ? 5.226 9.511 9.347 1.00 80.06 155 GLY A CA 1
ATOM 1207 C C . GLY A 1 155 ? 4.757 8.872 10.660 1.00 80.06 155 GLY A C 1
ATOM 1208 O O . GLY A 1 155 ? 4.186 9.574 11.492 1.00 80.06 155 GLY A O 1
ATOM 1209 N N . GLY A 1 156 ? 4.950 7.566 10.855 1.00 82.88 156 GLY A N 1
ATOM 1210 C CA . GLY A 1 156 ? 4.427 6.818 12.003 1.00 82.88 156 GLY A CA 1
ATOM 1211 C C . GLY A 1 156 ? 2.949 6.436 11.879 1.00 82.88 156 GLY A C 1
ATOM 1212 O O . GLY A 1 156 ? 2.383 5.882 12.817 1.00 82.88 156 GLY A O 1
ATOM 1213 N N . GLY A 1 157 ? 2.336 6.709 10.728 1.00 86.06 157 GLY A N 1
ATOM 1214 C CA . GLY A 1 157 ? 0.976 6.305 10.413 1.00 86.06 157 GLY A CA 1
ATOM 1215 C C . GLY A 1 157 ? 0.862 4.830 10.049 1.00 86.06 157 GLY A C 1
ATOM 1216 O O . GLY A 1 157 ? 1.850 4.197 9.677 1.00 86.06 157 GLY A O 1
ATOM 1217 N N . ARG A 1 158 ? -0.361 4.302 10.111 1.00 89.81 158 ARG A N 1
ATOM 1218 C CA . ARG A 1 158 ? -0.713 2.963 9.627 1.00 89.81 158 ARG A CA 1
ATOM 1219 C C . ARG A 1 158 ? -1.631 3.090 8.421 1.00 89.81 158 ARG A C 1
ATOM 1221 O O . ARG A 1 158 ? -2.536 3.926 8.418 1.00 89.81 158 ARG A O 1
ATOM 1228 N N . ILE A 1 159 ? -1.366 2.282 7.406 1.00 91.62 159 ILE A N 1
ATOM 1229 C CA . ILE A 1 159 ? -2.222 2.113 6.236 1.00 91.62 159 ILE A CA 1
ATOM 1230 C C . ILE A 1 159 ? -2.583 0.641 6.183 1.00 91.62 159 ILE A C 1
ATOM 1232 O O . ILE A 1 159 ? -1.695 -0.211 6.219 1.00 91.62 159 ILE A O 1
ATOM 1236 N N . TYR A 1 160 ? -3.874 0.360 6.113 1.00 94.19 160 TYR A N 1
ATOM 1237 C CA . TYR A 1 160 ? -4.382 -0.992 5.965 1.00 94.19 160 TYR A CA 1
ATOM 1238 C C . TYR A 1 160 ? -4.540 -1.274 4.480 1.00 94.19 160 TYR A C 1
ATOM 1240 O O . TYR A 1 160 ? -4.929 -0.393 3.719 1.00 94.19 160 TYR A O 1
ATOM 1248 N N . PHE A 1 161 ? -4.226 -2.486 4.059 1.00 94.94 161 PHE A N 1
ATOM 1249 C CA . PHE A 1 161 ? -4.485 -2.928 2.701 1.00 94.94 161 PHE A CA 1
ATOM 1250 C C . PHE A 1 161 ? -5.524 -4.026 2.735 1.00 94.94 161 PHE A C 1
ATOM 1252 O O . PHE A 1 161 ? -5.494 -4.898 3.604 1.00 94.94 161 PHE A O 1
ATOM 1259 N N . ALA A 1 162 ? -6.431 -3.981 1.775 1.00 95.50 162 ALA A N 1
ATOM 1260 C CA . ALA A 1 162 ? -7.468 -4.977 1.643 1.00 95.50 162 ALA A CA 1
ATOM 1261 C C . ALA A 1 162 ? -7.708 -5.319 0.181 1.00 95.50 162 ALA A C 1
ATOM 1263 O O . ALA A 1 162 ? -7.424 -4.519 -0.706 1.00 95.50 162 ALA A O 1
ATOM 1264 N N . ARG A 1 163 ? -8.231 -6.509 -0.074 1.00 95.06 163 ARG A N 1
ATOM 1265 C CA . ARG A 1 163 ? -8.703 -6.927 -1.385 1.00 95.06 163 ARG A CA 1
ATOM 1266 C C . ARG A 1 163 ? -10.213 -6.753 -1.433 1.00 95.06 163 ARG A C 1
ATOM 1268 O O . ARG A 1 163 ? -10.917 -7.335 -0.621 1.00 95.06 163 ARG A O 1
ATOM 1275 N N . ASP A 1 164 ? -10.718 -5.979 -2.381 1.00 94.19 164 ASP A N 1
ATOM 1276 C CA . ASP A 1 164 ? -12.150 -5.948 -2.681 1.00 94.19 164 ASP A CA 1
ATOM 1277 C C . ASP A 1 164 ? -12.585 -7.340 -3.165 1.00 94.19 164 ASP A C 1
ATOM 1279 O O . ASP A 1 164 ? -12.035 -7.862 -4.137 1.00 94.19 164 ASP A O 1
ATOM 1283 N N . VAL A 1 165 ? -13.551 -7.952 -2.482 1.00 94.31 165 VAL A N 1
ATOM 1284 C CA . VAL A 1 165 ? -14.021 -9.316 -2.764 1.00 94.31 165 VAL A CA 1
ATOM 1285 C C . VAL A 1 165 ? -14.697 -9.401 -4.136 1.00 94.31 165 VAL A C 1
ATOM 1287 O O . VAL A 1 165 ? -14.568 -10.411 -4.825 1.00 94.31 165 VAL A O 1
ATOM 1290 N N . ALA A 1 166 ? -15.384 -8.340 -4.565 1.00 93.19 166 ALA A N 1
ATOM 1291 C CA . ALA A 1 166 ? -16.106 -8.322 -5.832 1.00 93.19 166 ALA A CA 1
ATOM 1292 C C . ALA A 1 166 ? -15.166 -8.114 -7.026 1.00 93.19 166 ALA A C 1
ATOM 1294 O O . ALA A 1 166 ? -15.330 -8.756 -8.063 1.00 9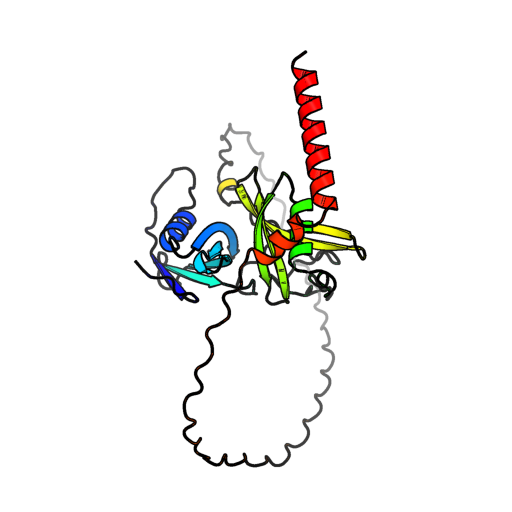3.19 166 ALA A O 1
ATOM 1295 N N . SER A 1 167 ? -14.192 -7.207 -6.898 1.00 91.00 167 SER A N 1
ATOM 1296 C CA . SER A 1 167 ? -13.293 -6.849 -8.007 1.00 91.00 167 SER A CA 1
ATOM 1297 C C . SER A 1 167 ? -11.929 -7.542 -7.969 1.00 91.00 167 SER A C 1
ATOM 1299 O O . SER A 1 167 ? -11.197 -7.513 -8.958 1.00 91.00 167 SER A O 1
ATOM 1301 N N . GLY A 1 168 ? -11.548 -8.131 -6.834 1.00 91.19 168 GLY A N 1
ATOM 1302 C CA . GLY A 1 168 ? -10.221 -8.698 -6.586 1.00 91.19 168 GLY A CA 1
ATOM 1303 C C . GLY A 1 168 ? -9.100 -7.657 -6.465 1.00 91.19 168 GLY A C 1
ATOM 1304 O O . GLY A 1 168 ? -7.933 -8.039 -6.318 1.00 91.19 168 GLY A O 1
ATOM 1305 N N . ARG A 1 169 ? -9.424 -6.357 -6.539 1.00 89.94 169 ARG A N 1
ATOM 1306 C CA . ARG A 1 169 ? -8.456 -5.252 -6.530 1.00 89.94 169 ARG A CA 1
ATOM 1307 C C . ARG A 1 169 ? -7.939 -4.994 -5.123 1.00 89.94 169 ARG A C 1
ATOM 1309 O O . ARG A 1 169 ? -8.699 -5.036 -4.163 1.00 89.94 169 ARG A O 1
ATOM 1316 N N . VAL A 1 170 ? -6.648 -4.696 -5.013 1.00 92.94 170 VAL A N 1
ATOM 1317 C CA . VAL A 1 170 ? -6.045 -4.260 -3.751 1.00 92.94 170 VAL A CA 1
ATOM 1318 C C . VAL A 1 170 ? -6.355 -2.779 -3.554 1.00 92.94 170 VAL A C 1
ATOM 1320 O O . VAL A 1 170 ? -6.098 -1.980 -4.448 1.00 92.94 170 VAL A O 1
ATOM 1323 N N . GLU A 1 171 ? -6.888 -2.414 -2.393 1.00 92.25 171 GLU A N 1
ATOM 1324 C CA . GLU A 1 171 ? -7.188 -1.046 -1.983 1.00 92.25 171 GLU A CA 1
ATOM 1325 C C . GLU A 1 171 ? -6.444 -0.682 -0.695 1.00 92.25 171 GLU A C 1
ATOM 1327 O O . GLU A 1 171 ? -6.224 -1.520 0.181 1.00 92.25 171 GLU A O 1
ATOM 1332 N N . ALA A 1 172 ? -6.047 0.586 -0.589 1.00 92.06 172 ALA A N 1
ATOM 1333 C CA . ALA A 1 172 ? -5.449 1.147 0.609 1.00 92.06 172 ALA A CA 1
ATOM 1334 C C . ALA A 1 172 ? -6.538 1.856 1.424 1.00 92.06 172 ALA A C 1
ATOM 1336 O O . ALA A 1 172 ? -7.238 2.751 0.938 1.00 92.06 172 ALA A O 1
ATOM 1337 N N . LEU A 1 173 ? -6.660 1.447 2.677 1.00 91.75 173 LEU A N 1
ATOM 1338 C CA . LEU A 1 173 ? -7.642 1.897 3.642 1.00 91.75 173 LEU A CA 1
ATOM 1339 C C . LEU A 1 173 ? -6.945 2.690 4.744 1.00 91.75 173 LEU A C 1
ATOM 1341 O O . LEU A 1 173 ? -5.875 2.327 5.246 1.00 91.75 173 LEU A O 1
ATOM 1345 N N . ARG A 1 174 ? -7.578 3.786 5.149 1.00 88.12 174 ARG A N 1
ATOM 1346 C CA . ARG A 1 174 ? -7.071 4.661 6.197 1.00 88.12 174 ARG A CA 1
ATOM 1347 C C . ARG A 1 174 ? -8.157 4.928 7.218 1.00 88.12 174 ARG A C 1
ATOM 1349 O O . ARG A 1 174 ? -9.215 5.435 6.867 1.00 88.12 174 ARG A O 1
ATOM 1356 N N . LEU A 1 175 ? -7.857 4.702 8.490 1.00 87.12 175 LEU A N 1
ATOM 1357 C CA . LEU A 1 175 ? -8.715 5.191 9.561 1.00 87.12 175 LEU A CA 1
ATOM 1358 C C . LEU A 1 175 ? -8.627 6.718 9.645 1.00 87.12 175 LEU A C 1
ATOM 1360 O O . LEU A 1 175 ? -7.543 7.298 9.750 1.00 87.12 175 LEU A O 1
ATOM 1364 N N . GLN A 1 176 ? -9.784 7.361 9.578 1.00 83.00 176 GLN A N 1
ATOM 1365 C CA . GLN A 1 176 ? -10.007 8.776 9.820 1.00 83.00 176 GLN A CA 1
ATOM 1366 C C . GLN A 1 176 ? -10.769 8.925 11.137 1.00 83.00 176 GLN A C 1
ATOM 1368 O O . GLN A 1 176 ? -11.658 8.140 11.442 1.00 83.00 176 GLN A O 1
ATOM 1373 N N . LYS A 1 177 ? -10.424 9.925 11.943 1.00 77.88 177 LYS A N 1
ATOM 1374 C CA . LYS A 1 177 ? -11.146 10.235 13.175 1.00 77.88 177 LYS A CA 1
ATOM 1375 C C . LYS A 1 177 ? -12.144 11.323 12.862 1.00 77.88 177 LYS A C 1
ATOM 1377 O O . LYS A 1 177 ? -11.746 12.415 12.458 1.00 77.88 177 LYS A O 1
ATOM 1382 N N . THR A 1 178 ? -13.418 11.021 13.043 1.00 78.56 178 THR A N 1
ATOM 1383 C CA . THR A 1 178 ? -14.493 11.996 12.863 1.00 78.56 178 THR A CA 1
ATOM 1384 C C . THR A 1 178 ? -14.762 12.722 14.183 1.00 78.56 178 THR A C 1
ATOM 1386 O O . THR A 1 178 ? -14.926 13.942 14.187 1.00 78.56 178 THR A O 1
ATOM 1389 N N . ARG A 1 179 ? -14.756 11.991 15.311 1.00 79.94 179 ARG A N 1
ATOM 1390 C CA . ARG A 1 179 ? -14.948 12.503 16.687 1.00 79.94 179 ARG A CA 1
ATOM 1391 C C . ARG A 1 179 ? -14.054 11.755 17.684 1.00 79.94 179 ARG A C 1
ATOM 1393 O O . ARG A 1 179 ? -13.340 10.845 17.285 1.00 79.94 179 ARG A O 1
ATOM 1400 N N . GLU A 1 180 ? -14.055 12.139 18.966 1.00 78.94 180 GLU A N 1
ATOM 1401 C CA . GLU A 1 180 ? -13.135 11.595 19.989 1.00 78.94 180 GLU A CA 1
ATOM 1402 C C . GLU A 1 180 ? -13.075 10.061 20.057 1.00 78.94 180 GLU A C 1
ATOM 1404 O O . GLU A 1 180 ? -11.970 9.533 20.202 1.00 78.94 180 GLU A O 1
ATOM 1409 N N . ASP A 1 181 ? -14.198 9.380 19.826 1.00 80.06 181 ASP A N 1
ATOM 1410 C CA . ASP A 1 181 ? -14.303 7.914 19.801 1.00 80.06 181 ASP A CA 1
ATOM 1411 C C . ASP A 1 181 ? -15.017 7.391 18.531 1.00 80.06 181 ASP A C 1
ATOM 1413 O O . ASP A 1 181 ? -15.501 6.266 18.503 1.00 80.06 181 ASP A O 1
ATOM 1417 N N . GLU A 1 182 ? -15.107 8.205 17.469 1.00 81.94 182 GLU A N 1
ATOM 1418 C CA . GLU A 1 182 ? -15.763 7.816 16.211 1.00 81.94 182 GLU A CA 1
ATOM 1419 C C . GLU A 1 182 ? -14.743 7.767 15.072 1.00 81.94 182 GLU A C 1
ATOM 1421 O O . GLU A 1 182 ? -14.136 8.787 14.711 1.00 81.94 182 GLU A O 1
ATOM 1426 N N . PHE A 1 183 ? -14.584 6.578 14.492 1.00 81.44 183 PHE A N 1
ATOM 1427 C CA . PHE A 1 183 ? -13.746 6.349 13.325 1.00 81.44 183 PHE A CA 1
ATOM 1428 C C . PHE A 1 183 ? -14.593 6.282 12.056 1.00 81.44 183 PHE A C 1
ATOM 1430 O O . PHE A 1 183 ? -15.714 5.786 12.046 1.00 81.44 183 PHE A O 1
ATOM 1437 N N . SER A 1 184 ? -14.027 6.780 10.968 1.00 84.00 184 SER A N 1
ATOM 1438 C CA . SER A 1 184 ? -14.505 6.561 9.613 1.00 84.00 184 SER A CA 1
ATOM 1439 C C . SER A 1 184 ? -13.388 5.947 8.783 1.00 84.00 184 SER A C 1
ATOM 1441 O O . SER A 1 184 ? -12.206 6.224 8.988 1.00 84.00 184 SER A O 1
ATOM 1443 N N . LEU A 1 185 ? -13.751 5.093 7.833 1.00 85.44 185 LEU A N 1
ATOM 1444 C CA . LEU A 1 185 ? -12.792 4.511 6.907 1.00 85.44 185 LEU A CA 1
ATOM 1445 C C . LEU A 1 185 ? -12.682 5.406 5.670 1.00 85.44 185 LEU A C 1
ATOM 1447 O O . LEU A 1 185 ? -13.610 5.532 4.873 1.00 85.44 185 LEU A O 1
ATOM 1451 N N . GLY A 1 186 ? -11.538 6.065 5.527 1.00 82.75 186 GLY A N 1
ATOM 1452 C CA . GLY A 1 186 ? -11.171 6.789 4.322 1.00 82.75 186 GLY A CA 1
ATOM 1453 C C . GLY A 1 186 ? -10.593 5.836 3.284 1.00 82.75 186 GLY A C 1
ATOM 14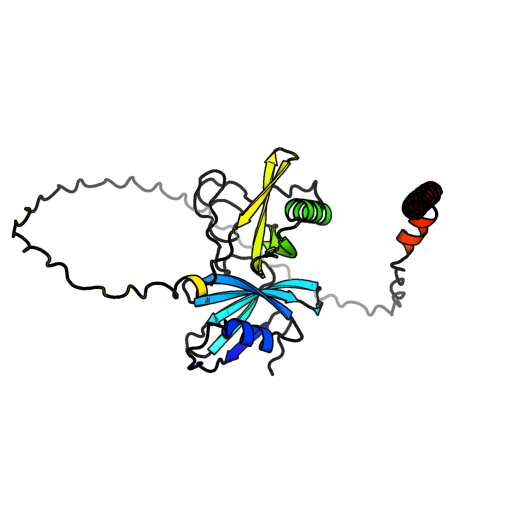54 O O . GLY A 1 186 ? -9.585 5.175 3.538 1.00 82.75 186 GLY A O 1
ATOM 1455 N N . PHE A 1 187 ? -11.196 5.814 2.100 1.00 82.06 187 PHE A N 1
ATOM 1456 C CA . PHE A 1 187 ? -10.674 5.072 0.958 1.00 82.06 187 PHE A CA 1
ATOM 1457 C C . PHE A 1 187 ? -9.644 5.919 0.227 1.00 82.06 187 PHE A C 1
ATOM 1459 O O . PHE A 1 187 ? -9.931 7.037 -0.207 1.00 82.06 187 PHE A O 1
ATOM 1466 N N . THR A 1 188 ? -8.443 5.379 0.084 1.00 71.06 188 THR A N 1
ATOM 1467 C CA . THR A 1 188 ? -7.421 5.963 -0.776 1.00 71.06 188 THR A CA 1
ATOM 1468 C C . THR A 1 188 ? -7.349 5.084 -2.007 1.00 71.06 188 THR A C 1
ATOM 1470 O O . THR A 1 188 ? -6.728 4.025 -1.985 1.00 71.06 188 THR A O 1
ATOM 1473 N N . GLY A 1 189 ? -8.119 5.458 -3.032 1.00 66.06 189 GLY A N 1
ATOM 1474 C CA . GLY A 1 189 ? -8.314 4.628 -4.213 1.00 66.06 189 GLY A CA 1
ATOM 1475 C C . GLY A 1 189 ? -6.975 4.222 -4.821 1.00 66.06 189 GLY A C 1
ATOM 1476 O O . GLY A 1 189 ? -6.201 5.071 -5.260 1.00 66.06 189 GLY A O 1
ATOM 1477 N N . VAL A 1 190 ? -6.713 2.920 -4.860 1.00 59.84 190 VAL A N 1
ATOM 1478 C CA . VAL A 1 190 ? -5.624 2.366 -5.663 1.00 59.84 190 VAL A CA 1
ATOM 1479 C C . VAL A 1 190 ? -6.066 2.452 -7.119 1.00 59.84 190 VAL A C 1
ATOM 1481 O O . VAL A 1 190 ? -7.250 2.282 -7.414 1.00 59.84 190 VAL A O 1
ATOM 1484 N N . LEU A 1 191 ? -5.155 2.820 -8.018 1.00 52.16 191 LEU A N 1
ATOM 1485 C CA . LEU A 1 191 ? -5.460 3.222 -9.394 1.00 52.16 191 LEU A CA 1
ATOM 1486 C C . LEU A 1 191 ? -6.404 2.253 -10.122 1.00 52.16 191 LEU A C 1
ATOM 1488 O O . LEU A 1 191 ? -6.378 1.034 -9.919 1.00 52.16 191 LEU A O 1
ATOM 1492 N N . LYS A 1 192 ? -7.245 2.811 -11.002 1.00 50.94 192 LYS A N 1
ATOM 1493 C CA . LYS A 1 192 ? -8.039 2.022 -11.951 1.00 50.94 192 LYS A CA 1
ATOM 1494 C C . LYS A 1 192 ? -7.077 1.122 -12.740 1.00 50.94 192 LYS A C 1
ATOM 1496 O O . LYS A 1 192 ? -6.134 1.669 -13.313 1.00 50.94 192 LYS A O 1
ATOM 1501 N N . PRO A 1 193 ? -7.293 -0.205 -12.805 1.00 48.00 193 PRO A N 1
ATOM 1502 C CA . PRO A 1 193 ? -6.510 -1.056 -13.687 1.00 48.00 193 PRO A CA 1
ATOM 1503 C C . PRO A 1 193 ? -6.602 -0.477 -15.101 1.00 48.00 193 PRO A C 1
ATOM 1505 O O . PRO A 1 193 ? -7.701 -0.276 -15.625 1.00 48.00 193 PRO A O 1
ATOM 1508 N N . LEU A 1 194 ? -5.447 -0.166 -15.701 1.00 43.34 194 LEU A N 1
ATOM 1509 C CA . LEU A 1 194 ? -5.350 0.462 -17.029 1.00 43.34 194 LEU A CA 1
ATOM 1510 C C . LEU A 1 194 ? -6.033 -0.361 -18.132 1.00 43.34 194 LEU A C 1
ATOM 1512 O O . LEU A 1 194 ? -6.334 0.162 -19.203 1.00 43.34 194 LEU A O 1
ATOM 1516 N N . VAL A 1 195 ? -6.369 -1.616 -17.836 1.00 47.47 195 VAL A N 1
ATOM 1517 C CA . VAL A 1 195 ? -7.137 -2.513 -18.698 1.00 47.47 195 VAL A CA 1
ATOM 1518 C C . VAL A 1 195 ? -8.539 -1.969 -19.027 1.00 47.47 195 VAL A C 1
ATOM 1520 O O . VAL A 1 195 ? -9.088 -2.294 -20.074 1.00 47.47 195 VAL A O 1
ATOM 1523 N N . ALA A 1 196 ? -9.110 -1.084 -18.200 1.00 43.25 196 ALA A N 1
ATOM 1524 C CA . ALA A 1 196 ? -10.441 -0.520 -18.449 1.00 43.25 196 ALA A CA 1
ATOM 1525 C C . ALA A 1 196 ? -10.463 0.692 -19.408 1.00 43.25 196 ALA A C 1
ATOM 1527 O O . ALA A 1 196 ? -11.544 1.127 -19.799 1.00 43.25 196 ALA A O 1
ATOM 1528 N N . SER A 1 197 ? -9.311 1.255 -19.796 1.00 38.56 197 SER A N 1
ATOM 1529 C CA . SER A 1 197 ? -9.271 2.523 -20.554 1.00 38.56 197 SER A CA 1
ATOM 1530 C C . SER A 1 197 ? -8.994 2.375 -22.055 1.00 38.56 197 SER A C 1
ATOM 1532 O O . SER A 1 197 ? -9.051 3.375 -22.770 1.00 38.56 197 SER A O 1
ATOM 1534 N N . VAL A 1 198 ? -8.711 1.166 -22.554 1.00 44.12 198 VAL A N 1
ATOM 1535 C CA . VAL A 1 198 ? -8.380 0.941 -23.980 1.00 44.12 198 VAL A CA 1
ATOM 1536 C C . VAL A 1 198 ? -9.495 0.219 -24.750 1.00 44.12 198 VAL A C 1
ATOM 1538 O O . VAL A 1 198 ? -9.584 0.350 -25.968 1.00 44.12 198 VAL A O 1
ATOM 1541 N N . VAL A 1 199 ? -10.423 -0.458 -24.071 1.00 44.03 199 VAL A N 1
ATOM 1542 C CA . VAL A 1 199 ? -11.545 -1.143 -24.733 1.00 44.03 199 VAL A CA 1
ATOM 1543 C C . VAL A 1 199 ? -12.766 -0.219 -24.763 1.00 44.03 199 VAL A C 1
ATOM 1545 O O . VAL A 1 199 ? -13.552 -0.193 -23.822 1.00 44.03 199 VAL A O 1
ATOM 1548 N N . GLY A 1 200 ? -12.924 0.577 -25.828 1.00 43.59 200 GLY A N 1
ATOM 1549 C CA . GLY A 1 200 ? -14.176 1.322 -26.038 1.00 43.59 200 GLY A CA 1
ATOM 1550 C C . GLY A 1 200 ? -14.110 2.643 -26.803 1.00 43.59 200 GLY A C 1
ATOM 1551 O O . GLY A 1 200 ? -14.804 3.588 -26.430 1.00 43.59 200 GLY A O 1
ATOM 1552 N N . ARG A 1 201 ? -13.324 2.744 -27.881 1.00 38.88 201 ARG A N 1
ATOM 1553 C CA . ARG A 1 201 ? -13.590 3.718 -28.960 1.00 38.88 201 ARG A CA 1
ATOM 1554 C C . ARG A 1 201 ? -13.445 3.093 -30.348 1.00 38.88 201 ARG A C 1
ATOM 1556 O O . ARG A 1 201 ? -12.972 3.749 -31.267 1.00 38.88 201 ARG A O 1
ATOM 1563 N N . ASP A 1 202 ? -13.963 1.884 -30.536 1.00 41.12 202 ASP A N 1
ATOM 1564 C CA . ASP A 1 202 ? -14.523 1.544 -31.844 1.00 41.12 202 ASP A CA 1
ATOM 1565 C C . ASP A 1 202 ? -15.877 2.238 -31.948 1.00 41.12 202 ASP A C 1
ATOM 1567 O O . ASP A 1 202 ? -16.937 1.702 -31.629 1.00 41.12 202 ASP A O 1
ATOM 1571 N N . ARG A 1 203 ? -15.819 3.515 -32.322 1.00 41.31 203 ARG A N 1
ATOM 1572 C CA . ARG A 1 203 ? -16.975 4.224 -32.849 1.00 41.31 203 ARG A CA 1
ATOM 1573 C C . ARG A 1 203 ? -17.133 3.694 -34.277 1.00 41.31 203 ARG A C 1
ATOM 1575 O O . ARG A 1 203 ? -16.267 4.000 -35.095 1.00 41.31 203 ARG A O 1
ATOM 1582 N N . PRO A 1 204 ? -18.169 2.904 -34.611 1.00 45.44 204 PRO A N 1
ATOM 1583 C CA . PRO A 1 204 ? -18.427 2.591 -36.004 1.00 45.44 204 PRO A CA 1
ATOM 1584 C C . PRO A 1 204 ? -18.637 3.917 -36.733 1.00 45.44 204 PRO A C 1
ATOM 1586 O O . PRO A 1 204 ? -19.508 4.712 -36.369 1.00 45.44 204 PRO A O 1
ATOM 1589 N N . SER A 1 205 ? -17.788 4.175 -37.726 1.00 45.84 205 SER A N 1
ATOM 1590 C CA . SER A 1 205 ? -17.953 5.244 -38.704 1.00 45.84 205 SER A CA 1
ATOM 1591 C C . SER A 1 205 ? -19.241 4.996 -39.484 1.00 45.84 205 SER A C 1
ATOM 1593 O O . SER A 1 205 ? -19.230 4.455 -40.586 1.00 45.84 205 SER A O 1
ATOM 1595 N N . LEU A 1 206 ? -20.375 5.370 -38.900 1.00 47.22 206 LEU A N 1
ATOM 1596 C CA . LEU A 1 206 ? -21.621 5.512 -39.627 1.00 47.22 206 LEU A CA 1
ATOM 1597 C C . LEU A 1 206 ? -21.608 6.884 -40.294 1.00 47.22 206 LEU A C 1
ATOM 1599 O O . LEU A 1 206 ? -21.800 7.901 -39.641 1.00 47.22 206 LEU A O 1
ATOM 1603 N N . LEU A 1 207 ? -21.310 6.834 -41.593 1.00 49.44 207 LEU A N 1
ATOM 1604 C CA . LEU A 1 207 ? -21.927 7.587 -42.686 1.00 49.44 207 LEU A CA 1
ATOM 1605 C C . LEU A 1 207 ? -22.068 9.110 -42.523 1.00 49.44 207 LEU A C 1
ATOM 1607 O O . LEU A 1 207 ? -22.707 9.640 -41.621 1.00 49.44 207 LEU A O 1
ATOM 1611 N N . GLY A 1 208 ? -21.488 9.798 -43.507 1.00 50.75 208 GLY A N 1
ATOM 1612 C CA . GLY A 1 208 ? -21.392 11.243 -43.617 1.00 50.75 208 GLY A CA 1
ATOM 1613 C C . GLY A 1 208 ? -22.695 12.006 -43.401 1.00 50.75 208 GLY A C 1
ATOM 1614 O O . GLY A 1 208 ? -23.717 11.752 -44.033 1.00 50.75 208 GLY A O 1
ATOM 1615 N N . VAL A 1 209 ? -22.582 13.047 -42.584 1.00 51.72 209 VAL A N 1
ATOM 1616 C CA . VAL A 1 209 ? -23.412 14.242 -42.683 1.00 51.72 209 VAL A CA 1
ATOM 1617 C C . VAL A 1 209 ? -22.466 15.380 -43.041 1.00 51.72 209 VAL A C 1
ATOM 1619 O O . VAL A 1 209 ? -21.476 15.620 -42.350 1.00 51.72 209 VAL A O 1
ATOM 1622 N N . ALA A 1 210 ? -22.742 16.018 -44.175 1.00 45.50 210 ALA A N 1
ATOM 1623 C CA . ALA A 1 210 ? -21.980 17.131 -44.712 1.00 45.50 210 ALA A CA 1
ATOM 1624 C C . ALA A 1 210 ? -21.909 18.279 -43.696 1.00 45.50 210 ALA A C 1
ATOM 1626 O O . ALA A 1 210 ? -22.928 18.791 -43.234 1.00 45.50 210 ALA A O 1
ATOM 1627 N N . GLN A 1 211 ? -20.686 18.676 -43.360 1.00 59.06 211 GLN A N 1
ATOM 1628 C CA . GLN A 1 211 ? -20.404 19.846 -42.544 1.00 59.06 211 GLN A CA 1
ATOM 1629 C C . GLN A 1 211 ? -20.491 21.092 -43.450 1.00 59.06 211 GLN A C 1
ATOM 1631 O O . GLN A 1 211 ? -19.858 21.098 -44.509 1.00 59.06 211 GLN A O 1
ATOM 1636 N N . PRO A 1 212 ? -21.292 22.120 -43.111 1.00 59.69 212 PRO A N 1
ATOM 1637 C CA . PRO A 1 212 ? -21.377 23.339 -43.911 1.00 59.69 212 PRO A CA 1
ATOM 1638 C C . PRO A 1 212 ? -20.061 24.139 -43.855 1.00 59.69 212 PRO A C 1
ATOM 1640 O O . PRO A 1 212 ? -19.295 23.995 -42.896 1.00 59.69 212 PRO A O 1
ATOM 1643 N N . PRO A 1 213 ? -19.782 24.972 -44.875 1.00 61.94 213 PRO A N 1
ATOM 1644 C CA . PRO A 1 213 ? -18.513 25.674 -45.000 1.00 61.94 213 PRO A CA 1
ATOM 1645 C C . PRO A 1 213 ? -18.287 26.670 -43.859 1.00 61.94 213 PRO A C 1
ATOM 1647 O O . PRO A 1 213 ? -19.175 27.424 -43.460 1.00 61.94 213 PRO A O 1
ATOM 1650 N N . ILE A 1 214 ? -17.050 26.655 -43.368 1.00 51.50 214 ILE A N 1
ATOM 1651 C CA . ILE A 1 214 ? -16.474 27.601 -42.417 1.00 51.50 214 ILE A CA 1
ATOM 1652 C C . ILE A 1 214 ? -16.437 28.979 -43.088 1.00 51.50 214 ILE A C 1
ATOM 1654 O O . ILE A 1 214 ? -15.804 29.144 -44.128 1.00 51.50 214 ILE A O 1
ATOM 1658 N N . ILE A 1 215 ? -17.133 29.952 -42.500 1.00 54.53 215 ILE A N 1
ATOM 1659 C CA . ILE A 1 215 ? -17.040 31.365 -42.875 1.00 54.53 215 ILE A CA 1
ATOM 1660 C C . ILE A 1 215 ? -15.839 31.982 -42.151 1.00 54.53 215 ILE A C 1
ATOM 1662 O O . ILE A 1 215 ? -15.762 31.957 -40.922 1.00 54.53 215 ILE A O 1
ATOM 1666 N N . ASP A 1 216 ? -14.938 32.553 -42.945 1.00 53.06 216 ASP A N 1
ATOM 1667 C CA . ASP A 1 216 ? -13.872 33.478 -42.561 1.00 53.06 216 ASP A CA 1
ATOM 1668 C C . ASP A 1 216 ? -14.396 34.687 -41.771 1.00 53.06 216 ASP A C 1
ATOM 1670 O O . ASP A 1 216 ? -15.157 35.479 -42.323 1.00 53.06 216 ASP A O 1
ATOM 1674 N N . GLN A 1 217 ? -13.917 34.893 -40.537 1.00 48.66 217 GLN A N 1
ATOM 1675 C CA . GLN A 1 217 ? -13.826 36.196 -39.842 1.00 48.66 217 GLN A CA 1
ATOM 1676 C C . GLN A 1 217 ? -12.695 36.083 -38.799 1.00 48.66 217 GLN A C 1
ATOM 1678 O O . GLN A 1 217 ? -12.806 35.298 -37.866 1.00 48.66 217 GLN A O 1
ATOM 1683 N N . LEU A 1 218 ? -11.491 36.633 -38.982 1.00 51.91 218 LEU A N 1
ATOM 1684 C CA . LEU A 1 218 ? -10.998 38.026 -39.004 1.00 51.91 218 LEU A CA 1
ATOM 1685 C C . LEU A 1 218 ? -9.981 38.176 -37.836 1.00 51.91 218 LEU A C 1
ATOM 1687 O O . LEU A 1 218 ? -10.220 37.645 -36.750 1.00 51.91 218 LEU A O 1
ATOM 1691 N N . PRO A 1 219 ? -8.844 38.872 -38.019 1.00 53.81 219 PRO A N 1
ATOM 1692 C CA . PRO A 1 219 ? -7.771 38.930 -37.031 1.00 53.81 219 PRO A CA 1
ATOM 1693 C C . PRO A 1 219 ? -8.095 39.937 -35.922 1.00 53.81 219 PRO A C 1
ATOM 1695 O O . PRO A 1 219 ? -8.271 41.129 -36.177 1.00 53.81 219 PRO A O 1
ATOM 1698 N N . SER A 1 220 ? -8.143 39.462 -34.676 1.00 52.97 220 SER A N 1
ATOM 1699 C CA . SER A 1 220 ? -8.306 40.334 -33.514 1.00 52.97 220 SER A CA 1
ATOM 1700 C C . SER A 1 220 ? -6.969 40.970 -33.137 1.00 52.97 220 SER A C 1
ATOM 1702 O O . SER A 1 220 ? -5.954 40.296 -32.945 1.00 52.97 220 SER A O 1
ATOM 1704 N N . ALA A 1 221 ? -6.991 42.297 -33.104 1.00 46.25 221 ALA A N 1
ATOM 1705 C CA . ALA A 1 221 ? -5.849 43.170 -32.954 1.00 46.25 221 ALA A CA 1
ATOM 1706 C C . ALA A 1 221 ? -5.155 43.039 -31.592 1.00 46.25 221 ALA A C 1
ATOM 1708 O O . ALA A 1 221 ? -5.759 42.874 -30.535 1.00 46.25 221 ALA A O 1
ATOM 1709 N N . SER A 1 222 ? -3.839 43.198 -31.674 1.00 52.28 222 SER A N 1
ATOM 1710 C CA . SER A 1 222 ? -2.892 43.377 -30.587 1.00 52.28 222 SER A CA 1
ATOM 1711 C C . SER A 1 222 ? -3.285 44.554 -29.681 1.00 52.28 222 SER A C 1
ATOM 1713 O O . SER A 1 222 ? -3.281 45.703 -30.118 1.00 52.28 222 SER A O 1
ATOM 1715 N N . ALA A 1 223 ? -3.564 44.282 -28.405 1.00 51.12 223 ALA A N 1
ATOM 1716 C CA . ALA A 1 223 ? -3.612 45.296 -27.357 1.00 51.12 223 ALA A CA 1
ATOM 1717 C C . ALA A 1 223 ? -2.446 45.056 -26.388 1.00 51.12 223 ALA A C 1
ATOM 1719 O O . ALA A 1 223 ? -2.458 44.135 -25.572 1.00 51.12 223 ALA A O 1
ATOM 1720 N N . LYS A 1 224 ? -1.404 45.886 -26.516 1.00 45.25 224 LYS A N 1
ATOM 1721 C CA . LYS A 1 224 ? -0.292 45.987 -25.563 1.00 45.25 224 LYS A CA 1
ATOM 1722 C C . LYS A 1 224 ? -0.833 46.453 -24.212 1.00 45.25 224 LYS A C 1
ATOM 1724 O O . LYS A 1 224 ? -1.276 47.592 -24.084 1.00 45.25 224 LYS A O 1
ATOM 1729 N N . GLN A 1 225 ? -0.743 45.596 -23.204 1.00 55.38 22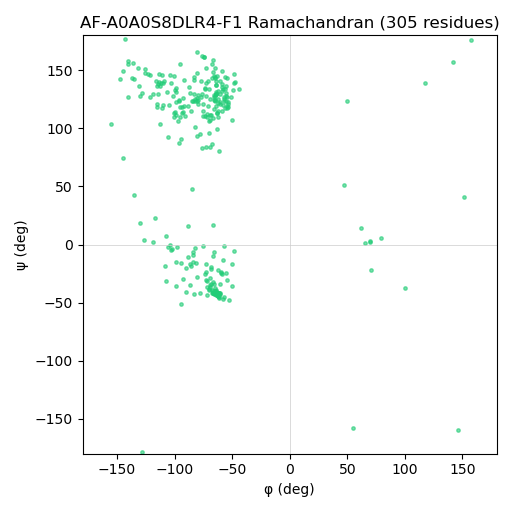5 GLN A N 1
ATOM 1730 C CA . GLN A 1 225 ? -0.999 45.962 -21.816 1.00 55.38 225 GLN A CA 1
ATOM 1731 C C . GLN A 1 225 ? 0.298 46.518 -21.187 1.00 55.38 225 GLN A C 1
ATOM 1733 O O . GLN A 1 225 ? 1.350 45.889 -21.332 1.00 55.38 225 GLN A O 1
ATOM 1738 N N . PRO A 1 226 ? 0.274 47.687 -20.518 1.00 54.75 226 PRO A N 1
ATOM 1739 C CA . PRO A 1 226 ? 1.445 48.241 -19.843 1.00 54.75 226 PRO A CA 1
ATOM 1740 C C . PRO A 1 226 ? 1.862 47.358 -18.663 1.00 54.75 226 PRO A C 1
ATOM 1742 O O . PRO A 1 226 ? 1.068 47.092 -17.760 1.00 54.75 226 PRO A O 1
ATOM 1745 N N . GLN A 1 227 ? 3.117 46.912 -18.662 1.00 52.50 227 GLN A N 1
ATOM 1746 C CA . GLN A 1 227 ? 3.734 46.253 -17.516 1.00 52.50 227 GLN A CA 1
ATOM 1747 C C . GLN A 1 227 ? 4.039 47.303 -16.441 1.00 52.50 227 GLN A C 1
ATOM 1749 O O . GLN A 1 227 ? 4.925 48.140 -16.607 1.00 52.50 227 GLN A O 1
ATOM 1754 N N . SER A 1 228 ? 3.308 47.254 -15.330 1.00 53.06 228 SER A N 1
ATOM 1755 C CA . SER A 1 228 ? 3.665 47.980 -14.110 1.00 53.06 228 SER A CA 1
ATOM 1756 C C . SER A 1 228 ? 4.879 47.307 -13.449 1.00 53.06 228 SER A C 1
ATOM 1758 O O . SER A 1 228 ? 4.834 46.097 -13.204 1.00 53.06 228 SER A O 1
ATOM 1760 N N . PRO A 1 229 ? 5.960 48.038 -13.121 1.00 58.91 229 PRO A N 1
ATOM 1761 C CA . PRO A 1 229 ? 7.100 47.471 -12.414 1.00 58.91 229 PRO A CA 1
ATOM 1762 C C . PRO A 1 229 ? 6.698 47.129 -10.975 1.00 58.91 229 PRO A C 1
ATOM 1764 O O . PRO A 1 229 ? 6.440 48.005 -10.147 1.00 58.91 229 PRO A O 1
ATOM 1767 N N . THR A 1 230 ? 6.648 45.834 -10.670 1.00 58.00 230 THR A N 1
ATOM 1768 C CA . THR A 1 230 ? 6.495 45.344 -9.298 1.00 58.00 230 THR A CA 1
ATOM 1769 C C . THR A 1 230 ? 7.789 45.643 -8.543 1.00 58.00 230 THR A C 1
ATOM 1771 O O . THR A 1 230 ? 8.820 45.018 -8.785 1.00 58.00 230 THR A O 1
ATOM 1774 N N . ARG A 1 231 ? 7.743 46.629 -7.639 1.00 56.59 231 ARG A N 1
ATOM 1775 C CA . ARG A 1 231 ? 8.790 46.874 -6.640 1.00 56.59 231 ARG A CA 1
ATOM 1776 C C . ARG A 1 231 ? 8.946 45.623 -5.772 1.00 56.59 231 ARG A C 1
ATOM 1778 O O . ARG A 1 231 ? 8.029 45.273 -5.033 1.00 56.59 231 ARG A O 1
ATOM 1785 N N . GLN A 1 232 ? 10.108 44.980 -5.842 1.00 63.16 232 GLN A N 1
ATOM 1786 C CA . GLN A 1 232 ? 10.529 44.010 -4.834 1.00 63.16 232 GLN A CA 1
ATOM 1787 C C . GLN A 1 232 ? 10.698 44.727 -3.480 1.00 63.16 232 GLN A C 1
ATOM 1789 O O . GLN A 1 232 ? 11.343 45.779 -3.433 1.00 63.16 232 GLN A O 1
ATOM 1794 N N . PRO A 1 233 ? 10.139 44.194 -2.378 1.00 69.25 233 PRO A N 1
ATOM 1795 C CA . PRO A 1 233 ? 10.483 44.650 -1.039 1.00 69.25 233 PRO A CA 1
ATOM 1796 C C . PRO A 1 233 ? 11.959 44.335 -0.736 1.00 69.25 233 PRO A C 1
ATOM 1798 O O . PRO A 1 233 ? 12.451 43.286 -1.159 1.00 69.25 233 PRO A O 1
ATOM 1801 N N . PRO A 1 234 ? 12.676 45.204 -0.001 1.00 71.06 234 PRO A N 1
ATOM 1802 C CA . PRO A 1 234 ? 14.053 44.944 0.394 1.00 71.06 234 PRO A CA 1
ATOM 1803 C C . PRO A 1 234 ? 14.134 43.726 1.320 1.00 71.06 234 PRO A C 1
ATOM 1805 O O . PRO A 1 234 ? 13.422 43.628 2.320 1.00 71.06 234 PRO A O 1
ATOM 1808 N N . THR A 1 235 ? 15.034 42.808 0.979 1.00 68.06 235 THR A N 1
ATOM 1809 C CA . THR A 1 235 ? 15.433 41.666 1.800 1.00 68.06 235 THR A CA 1
ATOM 1810 C C . THR A 1 235 ? 15.914 42.156 3.174 1.00 68.06 235 THR A C 1
ATOM 1812 O O . THR A 1 235 ? 16.845 42.965 3.221 1.00 68.06 235 THR A O 1
ATOM 1815 N N . PRO A 1 236 ? 15.338 41.694 4.299 1.00 69.19 236 PRO A N 1
ATOM 1816 C CA . PRO A 1 236 ? 15.874 42.008 5.617 1.00 69.19 236 PRO A CA 1
ATOM 1817 C C . PRO A 1 236 ? 17.277 41.407 5.766 1.00 69.19 236 PRO A C 1
ATOM 1819 O O . PRO A 1 236 ? 17.512 40.234 5.466 1.00 69.19 236 PRO A O 1
ATOM 1822 N N . ALA A 1 237 ? 18.218 42.245 6.202 1.00 66.88 237 ALA A N 1
ATOM 1823 C CA . ALA A 1 237 ? 19.608 41.881 6.425 1.00 66.88 237 ALA A CA 1
ATOM 1824 C C . ALA A 1 237 ? 19.714 40.715 7.420 1.00 66.88 237 ALA A C 1
ATOM 1826 O O . ALA A 1 237 ? 19.173 40.757 8.526 1.00 66.88 237 ALA A O 1
ATOM 1827 N N . ARG A 1 238 ? 20.425 39.666 7.004 1.00 65.38 238 ARG A N 1
ATOM 1828 C CA . ARG A 1 238 ? 20.738 38.489 7.814 1.00 65.38 238 ARG A CA 1
ATOM 1829 C C . ARG A 1 238 ? 21.646 38.914 8.983 1.00 65.38 238 ARG A C 1
ATOM 1831 O O . ARG A 1 238 ? 22.698 39.495 8.715 1.00 65.38 238 ARG A O 1
ATOM 1838 N N . PRO A 1 239 ? 21.283 38.640 10.250 1.00 69.81 239 PRO A N 1
ATOM 1839 C CA . PRO A 1 239 ? 22.158 38.889 11.391 1.00 69.81 239 PRO A CA 1
ATOM 1840 C C . PRO A 1 239 ? 23.475 38.125 11.230 1.00 69.81 239 PRO A C 1
ATOM 1842 O O . PRO A 1 239 ? 23.472 36.947 10.863 1.00 69.81 239 PRO A O 1
ATOM 1845 N N . ALA A 1 240 ? 24.590 38.811 11.478 1.00 68.94 240 ALA A N 1
ATOM 1846 C CA . ALA A 1 240 ? 25.922 38.228 11.465 1.00 68.94 240 ALA A CA 1
ATOM 1847 C C . ALA A 1 240 ? 26.013 37.086 12.487 1.00 68.94 240 ALA A C 1
ATOM 1849 O O . ALA A 1 240 ? 25.600 37.236 13.638 1.00 68.94 240 ALA A O 1
ATOM 1850 N N . SER A 1 241 ? 26.550 35.946 12.055 1.00 71.56 241 SER A N 1
ATOM 1851 C CA . SER A 1 241 ? 26.852 34.826 12.941 1.00 71.56 241 SER A CA 1
ATOM 1852 C C . SER A 1 241 ? 27.839 35.267 14.032 1.00 71.56 241 SER A C 1
ATOM 1854 O O . SER A 1 241 ? 28.797 35.980 13.720 1.00 71.56 241 SER A O 1
ATOM 1856 N N . PRO A 1 242 ? 27.643 34.851 15.295 1.00 75.06 242 PRO A N 1
ATOM 1857 C CA . PRO A 1 242 ? 28.597 35.122 16.362 1.00 75.06 242 PRO A CA 1
ATOM 1858 C C . PRO A 1 242 ? 29.942 34.416 16.102 1.00 75.06 242 PRO A C 1
ATOM 1860 O O . PRO A 1 242 ? 29.970 33.377 15.435 1.00 75.06 242 PRO A O 1
ATOM 1863 N N . PRO A 1 243 ? 31.055 34.973 16.614 1.00 71.12 243 PRO A N 1
ATOM 1864 C CA . PRO A 1 243 ? 32.394 34.435 16.406 1.00 71.12 243 PRO A CA 1
ATOM 1865 C C . PRO A 1 243 ? 32.538 33.024 16.990 1.00 71.12 243 PRO A C 1
ATOM 1867 O O . PRO A 1 243 ? 32.155 32.750 18.128 1.00 71.12 243 PRO A O 1
ATOM 1870 N N . GLU A 1 244 ? 33.105 32.141 16.172 1.00 60.91 244 GLU A N 1
ATOM 1871 C CA . GLU A 1 244 ? 33.431 30.751 16.476 1.00 60.91 244 GLU A CA 1
ATOM 1872 C C . GLU A 1 244 ? 34.459 30.707 17.621 1.00 60.91 244 GLU A C 1
ATOM 1874 O O . GLU A 1 244 ? 35.604 31.135 17.472 1.00 60.91 244 GLU A O 1
ATOM 1879 N N . GLY A 1 245 ? 34.024 30.250 18.799 1.00 73.25 245 GLY A N 1
ATOM 1880 C CA . GLY A 1 245 ? 34.893 30.068 19.961 1.00 73.25 245 GLY A CA 1
ATOM 1881 C C . GLY A 1 245 ? 35.935 28.958 19.745 1.00 73.25 245 GLY A C 1
ATOM 1882 O O . GLY A 1 245 ? 35.750 28.087 18.891 1.00 73.25 245 GLY A O 1
ATOM 1883 N N . PRO A 1 246 ? 37.040 28.965 20.514 1.00 68.94 246 PRO A N 1
ATOM 1884 C CA . PRO A 1 246 ? 38.139 28.021 20.342 1.00 68.94 246 PRO A CA 1
ATOM 1885 C C . PRO A 1 246 ? 37.669 26.573 20.533 1.00 68.94 246 PRO A C 1
ATOM 1887 O O . PRO A 1 246 ? 37.133 26.200 21.578 1.00 68.94 246 PRO A O 1
ATOM 1890 N N . ARG A 1 247 ? 37.886 25.753 19.498 1.00 62.66 247 ARG A N 1
ATOM 1891 C CA . ARG A 1 247 ? 37.589 24.316 19.487 1.00 62.66 247 ARG A CA 1
ATOM 1892 C C . ARG A 1 247 ? 38.403 23.611 20.575 1.00 62.66 247 ARG A C 1
ATOM 1894 O O . ARG A 1 247 ? 39.632 23.649 20.551 1.00 62.66 247 ARG A O 1
ATOM 1901 N N . GLN A 1 248 ? 37.717 22.946 21.503 1.00 74.00 248 GLN A N 1
ATOM 1902 C CA . GLN A 1 248 ? 38.351 22.009 22.429 1.00 74.00 248 GLN A CA 1
ATOM 1903 C C . GLN A 1 248 ? 38.931 20.814 21.648 1.00 74.00 248 GLN A C 1
ATOM 1905 O O . GLN A 1 248 ? 38.263 20.301 20.745 1.00 74.00 248 GLN A O 1
ATOM 1910 N N . PRO A 1 249 ? 40.152 20.354 21.974 1.00 76.44 249 PRO A N 1
ATOM 1911 C CA . PRO A 1 249 ? 40.702 19.136 21.398 1.00 76.44 249 PRO A CA 1
ATOM 1912 C C . PRO A 1 249 ? 39.908 17.902 21.866 1.00 76.44 249 PRO A C 1
ATOM 1914 O O . PRO A 1 249 ? 39.397 17.888 22.990 1.00 76.44 249 PRO A O 1
ATOM 1917 N N . PRO A 1 250 ? 39.804 16.856 21.028 1.00 71.62 250 PRO A N 1
ATOM 1918 C CA . PRO A 1 250 ? 39.121 15.624 21.397 1.00 71.62 250 PRO A CA 1
ATOM 1919 C C . PRO A 1 250 ? 39.855 14.909 22.547 1.00 71.62 250 PRO A C 1
ATOM 1921 O O . PRO A 1 250 ? 41.090 14.897 22.573 1.00 71.62 250 PRO A O 1
ATOM 1924 N N . PRO A 1 251 ? 39.129 14.275 23.486 1.00 66.25 251 PRO A N 1
ATOM 1925 C CA . PRO A 1 251 ? 39.743 13.437 24.504 1.00 66.25 251 PRO A CA 1
ATOM 1926 C C . PRO A 1 251 ? 40.379 12.202 23.853 1.00 66.25 251 PRO A C 1
ATOM 1928 O O . PRO A 1 251 ? 39.734 11.459 23.112 1.00 66.25 251 PRO A O 1
ATOM 1931 N N . VAL A 1 252 ? 41.660 11.984 24.148 1.00 63.94 252 VAL A N 1
ATOM 1932 C CA . VAL A 1 252 ? 42.405 10.778 23.778 1.00 63.94 252 VAL A CA 1
ATOM 1933 C C . VAL A 1 252 ? 41.808 9.600 24.548 1.00 63.94 252 VAL A C 1
ATOM 1935 O O . VAL A 1 252 ? 41.954 9.502 25.766 1.00 63.94 252 VAL A O 1
ATOM 1938 N N . ALA A 1 253 ? 41.102 8.719 23.841 1.00 56.44 253 ALA A N 1
ATOM 1939 C CA . ALA A 1 253 ? 40.562 7.489 24.399 1.00 56.44 253 ALA A CA 1
ATOM 1940 C C . ALA A 1 253 ? 41.711 6.528 24.741 1.00 56.44 253 ALA A C 1
ATOM 1942 O O . ALA A 1 253 ? 42.403 6.014 23.861 1.00 56.44 253 ALA A O 1
ATOM 1943 N N . GLY A 1 254 ? 41.918 6.310 26.040 1.00 50.34 254 GLY A N 1
ATOM 1944 C CA . GLY A 1 254 ? 42.828 5.302 26.562 1.00 50.34 254 GLY A CA 1
ATOM 1945 C C . GLY A 1 254 ? 42.368 3.894 26.184 1.00 50.34 254 GLY A C 1
ATOM 1946 O O . GLY A 1 254 ? 41.220 3.513 26.400 1.00 50.34 254 GLY A O 1
ATOM 1947 N N . LEU A 1 255 ? 43.298 3.124 25.626 1.00 52.69 255 LEU A N 1
ATOM 1948 C CA . LEU A 1 255 ? 43.187 1.687 25.414 1.00 52.69 255 LEU A CA 1
ATOM 1949 C C . LEU A 1 255 ? 43.256 0.970 26.769 1.00 52.69 255 LEU A C 1
ATOM 1951 O O . LEU A 1 255 ? 44.342 0.680 27.267 1.00 52.69 255 LEU A O 1
ATOM 1955 N N . THR A 1 256 ? 42.106 0.650 27.356 1.00 50.06 256 THR A N 1
ATOM 1956 C CA . THR A 1 256 ? 42.013 -0.344 28.433 1.00 50.06 256 THR A CA 1
ATOM 1957 C C . THR A 1 256 ? 41.513 -1.663 27.855 1.00 50.06 256 THR A C 1
ATOM 1959 O O . THR A 1 256 ? 40.384 -1.783 27.383 1.00 50.06 256 THR A O 1
ATOM 1962 N N . GLN A 1 257 ? 42.397 -2.661 27.877 1.00 58.50 257 GLN A N 1
ATOM 1963 C CA . GLN A 1 257 ? 42.104 -4.053 27.543 1.00 58.50 257 GLN A CA 1
ATOM 1964 C C . GLN A 1 257 ? 40.954 -4.594 28.411 1.00 58.50 257 GLN A C 1
ATOM 1966 O O . GLN A 1 257 ? 41.013 -4.456 29.637 1.00 58.50 257 GLN A O 1
ATOM 1971 N N . PRO A 1 258 ? 39.951 -5.285 27.842 1.00 51.47 258 PRO A N 1
ATOM 1972 C CA . PRO A 1 258 ? 39.025 -6.059 28.646 1.00 51.47 258 PRO A CA 1
ATOM 1973 C C . PRO A 1 258 ? 39.661 -7.397 29.041 1.00 51.47 258 PRO A C 1
ATOM 1975 O O . PRO A 1 258 ? 40.087 -8.201 28.209 1.00 51.47 258 PRO A O 1
ATOM 1978 N N . ALA A 1 259 ? 39.697 -7.623 30.351 1.00 48.69 259 ALA A N 1
ATOM 1979 C CA . ALA A 1 259 ? 40.044 -8.884 30.977 1.00 48.69 259 ALA A CA 1
ATOM 1980 C C . ALA A 1 259 ? 39.149 -10.029 30.468 1.00 48.69 259 ALA A C 1
ATOM 1982 O O . ALA A 1 259 ? 37.926 -9.900 30.380 1.00 48.69 259 ALA A O 1
ATOM 1983 N N . ARG A 1 260 ? 39.779 -11.177 30.187 1.00 51.44 260 ARG A N 1
ATOM 1984 C CA . ARG A 1 260 ? 39.130 -12.477 29.966 1.00 51.44 260 ARG A CA 1
ATOM 1985 C C . ARG A 1 260 ? 38.152 -12.765 31.110 1.00 51.44 260 ARG A C 1
ATOM 1987 O O . ARG A 1 260 ? 38.580 -13.109 32.209 1.00 51.44 260 ARG A O 1
ATOM 1994 N N . ARG A 1 261 ? 36.847 -12.668 30.843 1.00 48.22 261 ARG A N 1
ATOM 1995 C CA . ARG A 1 261 ? 35.801 -13.203 31.721 1.00 48.22 261 ARG A CA 1
ATOM 1996 C C . ARG A 1 261 ? 35.454 -14.619 31.280 1.00 48.22 261 ARG A C 1
ATOM 1998 O O . ARG A 1 261 ? 34.961 -14.855 30.182 1.00 48.22 261 ARG A O 1
ATOM 2005 N N . SER A 1 262 ? 35.777 -15.538 32.173 1.00 51.28 262 SER A N 1
ATOM 2006 C CA . SER A 1 262 ? 35.391 -16.940 32.226 1.00 51.28 262 SER A CA 1
ATOM 2007 C C . SER A 1 262 ? 33.885 -17.116 32.008 1.00 51.28 262 SER A C 1
ATOM 2009 O O . SER A 1 262 ? 33.078 -16.331 32.505 1.00 51.28 262 SER A O 1
ATOM 2011 N N . GLY A 1 263 ? 33.528 -18.154 31.250 1.00 50.62 263 GLY A N 1
ATOM 2012 C CA . GLY A 1 263 ? 32.174 -18.431 30.786 1.00 50.62 263 GLY A CA 1
ATOM 2013 C C . GLY A 1 263 ? 31.130 -18.539 31.895 1.00 50.62 263 GLY A C 1
ATOM 2014 O O . GLY A 1 263 ? 31.151 -19.465 32.702 1.00 50.62 263 GLY A O 1
ATOM 2015 N N . ALA A 1 264 ? 30.156 -17.636 31.853 1.00 47.38 264 ALA A N 1
ATOM 2016 C CA . ALA A 1 264 ? 28.833 -17.888 32.394 1.00 47.38 264 ALA A CA 1
ATOM 2017 C C . ALA A 1 264 ? 28.019 -18.585 31.295 1.00 47.38 264 ALA A C 1
ATOM 2019 O O . ALA A 1 264 ? 27.785 -18.014 30.229 1.00 47.38 264 ALA A O 1
ATOM 2020 N N . ARG A 1 265 ? 27.630 -19.842 31.533 1.00 55.91 265 ARG A N 1
ATOM 2021 C CA . ARG A 1 265 ? 26.614 -20.519 30.722 1.00 55.91 265 ARG A CA 1
ATOM 2022 C C . ARG A 1 265 ? 25.317 -19.739 30.901 1.00 55.91 265 ARG A C 1
ATOM 2024 O O . ARG A 1 265 ? 24.777 -19.711 32.004 1.00 55.91 265 ARG A O 1
ATOM 2031 N N . TYR A 1 266 ? 24.842 -19.104 29.838 1.00 50.94 266 TYR A N 1
ATOM 2032 C CA . TYR A 1 266 ? 23.471 -18.619 29.804 1.00 50.94 266 TYR A CA 1
ATOM 2033 C C . TYR A 1 266 ? 22.538 -19.830 29.955 1.00 50.94 266 TYR A C 1
ATOM 2035 O O . TYR A 1 266 ? 22.736 -20.823 29.245 1.00 50.94 266 TYR A O 1
ATOM 2043 N N . PRO A 1 267 ? 21.561 -19.801 30.878 1.00 68.69 267 PRO A N 1
ATOM 2044 C CA . PRO A 1 267 ? 20.495 -20.786 30.859 1.00 68.69 267 PRO A CA 1
ATOM 2045 C C . PRO A 1 267 ? 19.752 -20.666 29.517 1.00 68.69 267 PRO A C 1
ATOM 2047 O O . PRO A 1 267 ? 19.582 -19.548 29.018 1.00 68.69 267 PRO A O 1
ATOM 2050 N N . PRO A 1 268 ? 19.350 -21.789 28.899 1.00 68.44 268 PRO A N 1
ATOM 2051 C CA . PRO A 1 268 ? 18.547 -21.746 27.686 1.00 68.44 268 PRO A CA 1
ATOM 2052 C C . PRO A 1 268 ? 17.266 -20.939 27.950 1.00 68.44 268 PRO A C 1
ATOM 2054 O O . PRO A 1 268 ? 16.732 -20.998 29.063 1.00 68.44 268 PRO A O 1
ATOM 2057 N N . PRO A 1 269 ? 16.778 -20.165 26.965 1.00 64.50 269 PRO A N 1
ATOM 2058 C CA . PRO A 1 269 ? 15.532 -19.427 27.110 1.00 64.50 269 PRO A CA 1
ATOM 2059 C C . PRO A 1 269 ? 14.419 -20.407 27.481 1.00 64.50 269 PRO A C 1
ATOM 2061 O O . PRO A 1 269 ? 14.250 -21.438 26.828 1.00 64.50 269 PRO A O 1
ATOM 2064 N N . ALA A 1 270 ? 13.699 -20.100 28.562 1.00 64.88 270 ALA A N 1
ATOM 2065 C CA . ALA A 1 270 ? 12.545 -20.872 28.987 1.00 64.88 270 ALA A CA 1
ATOM 2066 C C . ALA A 1 270 ? 11.571 -20.971 27.809 1.00 64.88 270 ALA A C 1
ATOM 2068 O O . ALA A 1 270 ? 11.122 -19.957 27.273 1.00 64.88 270 ALA A O 1
ATOM 2069 N N . GLN A 1 271 ? 11.306 -22.202 27.385 1.00 68.19 271 GLN A N 1
ATOM 2070 C CA . GLN A 1 271 ? 10.369 -22.529 26.326 1.00 68.19 271 GLN A CA 1
ATOM 2071 C C . GLN A 1 271 ? 8.980 -22.083 26.796 1.00 68.19 271 GLN A C 1
ATOM 2073 O O . GLN A 1 271 ? 8.370 -22.722 27.649 1.00 68.19 271 GLN A O 1
ATOM 2078 N N . GLN A 1 272 ? 8.538 -20.918 26.323 1.00 67.75 272 GLN A N 1
ATOM 2079 C CA . GLN A 1 272 ? 7.214 -20.388 26.624 1.00 67.75 272 GLN A CA 1
ATOM 2080 C C . GLN A 1 272 ? 6.188 -21.321 25.981 1.00 67.75 272 GLN A C 1
ATOM 2082 O O . GLN A 1 272 ? 6.195 -21.491 24.764 1.00 67.75 272 GLN A O 1
ATOM 2087 N N . ASP A 1 273 ? 5.357 -21.962 26.803 1.00 80.06 273 ASP A N 1
ATOM 2088 C CA . ASP A 1 273 ? 4.229 -22.766 26.338 1.00 80.06 273 ASP A CA 1
ATOM 2089 C C . ASP A 1 273 ? 3.151 -21.812 25.793 1.00 80.06 273 ASP A C 1
ATOM 2091 O O . ASP A 1 273 ? 2.530 -21.088 26.581 1.00 80.06 273 ASP A O 1
ATOM 2095 N N . PRO A 1 274 ? 2.917 -21.767 24.467 1.00 81.75 274 PRO A N 1
ATOM 2096 C CA . PRO A 1 274 ? 1.958 -20.842 23.868 1.00 81.75 274 PRO A CA 1
ATOM 2097 C C . PRO A 1 274 ? 0.506 -21.142 24.277 1.00 81.75 274 PRO A C 1
ATOM 2099 O O . PRO A 1 274 ? -0.378 -20.326 24.025 1.00 81.75 274 PRO A O 1
ATOM 2102 N N . TRP A 1 275 ? 0.241 -22.279 24.931 1.00 80.06 275 TRP A N 1
ATOM 2103 C CA . TRP A 1 275 ? -1.099 -22.701 25.343 1.00 80.06 275 TRP A CA 1
ATOM 2104 C C . TRP A 1 275 ? -1.440 -22.388 26.806 1.00 80.06 275 TRP A C 1
ATOM 2106 O O . TRP A 1 275 ? -2.570 -22.644 27.228 1.00 80.06 275 TRP A O 1
ATOM 2116 N N . ALA A 1 276 ? -0.511 -21.817 27.582 1.00 76.50 276 ALA A N 1
ATOM 2117 C CA . ALA A 1 276 ? -0.750 -21.435 28.976 1.00 76.50 276 ALA A CA 1
ATOM 2118 C C . ALA A 1 276 ? -1.995 -20.537 29.187 1.00 76.50 276 ALA A C 1
ATOM 2120 O O . ALA A 1 276 ? -2.821 -20.891 30.033 1.00 76.50 276 ALA A O 1
ATOM 2121 N N . PRO A 1 277 ? -2.224 -19.456 28.407 1.00 73.56 277 PRO A N 1
ATOM 2122 C CA . PRO A 1 277 ? -3.381 -18.583 28.640 1.00 73.56 277 PRO A CA 1
ATOM 2123 C C . PRO A 1 277 ? -4.724 -19.251 28.299 1.00 73.56 277 PRO A C 1
ATOM 2125 O O . PRO A 1 277 ? -5.742 -18.961 28.923 1.00 73.56 277 PRO A O 1
ATOM 2128 N N . LEU A 1 278 ? -4.743 -20.197 27.354 1.00 72.31 278 LEU A N 1
ATOM 2129 C CA . LEU A 1 278 ? -5.964 -20.922 26.983 1.00 72.31 278 LEU A CA 1
ATOM 2130 C C . LEU A 1 278 ? -6.409 -21.909 28.071 1.00 72.31 278 LEU A C 1
ATOM 2132 O O . LEU A 1 278 ? -7.607 -22.126 28.250 1.00 72.31 278 LEU A O 1
ATOM 2136 N N . ARG A 1 279 ? -5.471 -22.482 28.836 1.00 75.75 279 ARG A N 1
ATOM 2137 C CA . ARG A 1 279 ? -5.806 -23.399 29.939 1.00 75.75 279 ARG A CA 1
ATOM 2138 C C . ARG A 1 279 ? -6.425 -22.679 31.136 1.00 75.75 279 ARG A C 1
ATOM 2140 O O . ARG A 1 279 ? -7.350 -23.223 31.734 1.00 75.75 279 ARG A O 1
ATOM 2147 N N . GLU A 1 280 ? -5.978 -21.461 31.444 1.00 71.50 280 GLU A N 1
ATOM 2148 C CA . GLU A 1 280 ? -6.602 -20.637 32.492 1.00 71.50 280 GLU A CA 1
ATOM 2149 C C . GLU A 1 280 ? -8.011 -20.176 32.103 1.00 71.50 280 GLU A C 1
ATOM 2151 O O . GLU A 1 280 ? -8.899 -20.125 32.953 1.00 71.50 280 GLU A O 1
ATOM 2156 N N . PHE A 1 281 ? -8.258 -19.921 30.815 1.00 69.44 281 PHE A N 1
ATOM 2157 C CA . PHE A 1 281 ? -9.579 -19.496 30.349 1.00 69.44 281 PHE A CA 1
ATOM 2158 C C . PHE A 1 281 ? -10.634 -20.614 30.433 1.00 69.44 281 PHE A C 1
ATOM 2160 O O . PHE A 1 281 ? -11.783 -20.359 30.792 1.00 69.44 281 PHE A O 1
ATOM 2167 N N . ILE A 1 282 ? -10.247 -21.868 30.164 1.00 66.75 282 ILE A N 1
ATOM 2168 C CA . ILE A 1 282 ? -11.158 -23.028 30.214 1.00 66.75 282 ILE A CA 1
ATOM 2169 C C . ILE A 1 282 ? -11.519 -23.419 31.660 1.00 66.75 282 ILE A C 1
ATOM 2171 O O . ILE A 1 282 ? -12.579 -23.997 31.893 1.00 66.75 282 ILE A O 1
ATOM 2175 N N . GLN A 1 283 ? -10.687 -23.080 32.649 1.00 67.31 283 GLN A N 1
ATOM 2176 C CA . GLN A 1 283 ? -10.956 -23.403 34.056 1.00 67.31 283 GLN A CA 1
ATOM 2177 C C . GLN A 1 283 ? -11.895 -22.422 34.769 1.00 67.31 283 GLN A C 1
ATOM 2179 O O . GLN A 1 283 ? -12.246 -22.658 35.927 1.00 67.31 283 GLN A O 1
ATOM 2184 N N . GLN A 1 284 ? -12.350 -21.349 34.114 1.00 71.88 284 GLN A N 1
ATOM 2185 C CA . GLN A 1 284 ? -13.323 -20.462 34.740 1.00 71.88 284 GLN A CA 1
ATOM 2186 C C . GLN A 1 284 ? -14.722 -21.107 34.750 1.00 71.88 284 GLN A C 1
ATOM 2188 O O . GLN A 1 284 ? -15.281 -21.379 33.683 1.00 71.88 284 GLN A O 1
ATOM 2193 N N . PRO A 1 285 ? -15.345 -21.311 35.930 1.00 80.62 285 PRO A N 1
ATOM 2194 C CA . PRO A 1 285 ? -16.634 -22.001 36.047 1.00 80.62 285 PRO A CA 1
ATOM 2195 C C . PRO A 1 285 ? -17.758 -21.304 35.266 1.00 80.62 285 PRO A C 1
ATOM 2197 O O . PRO A 1 285 ? -18.709 -21.952 34.838 1.00 80.62 285 PRO A O 1
ATOM 2200 N N . VAL A 1 286 ? -17.627 -19.998 35.018 1.00 82.31 286 VAL A N 1
ATOM 2201 C CA . VAL A 1 286 ? -18.595 -19.203 34.252 1.00 82.31 286 VAL A CA 1
ATOM 2202 C C . VAL A 1 286 ? -18.620 -19.612 32.774 1.00 82.31 286 VAL A C 1
ATOM 2204 O O . VAL A 1 286 ? -19.692 -19.719 32.187 1.00 82.31 286 VAL A O 1
ATOM 2207 N N . VAL A 1 287 ? -17.462 -19.913 32.176 1.00 77.44 287 VAL A N 1
ATOM 2208 C CA . VAL A 1 287 ? -17.360 -20.276 30.750 1.00 77.44 287 VAL A CA 1
ATOM 2209 C C . VAL A 1 287 ? -17.970 -21.658 30.494 1.00 77.44 287 VAL A C 1
ATOM 2211 O O . VAL A 1 287 ? -18.677 -21.846 29.502 1.00 77.44 287 VAL A O 1
ATOM 2214 N N . MET A 1 288 ? -17.780 -22.607 31.420 1.00 81.50 288 MET A N 1
ATOM 2215 C CA . MET A 1 288 ? -18.396 -23.936 31.329 1.00 81.50 288 MET A CA 1
ATOM 2216 C C . MET A 1 288 ? -19.927 -23.878 31.363 1.00 81.50 288 MET A C 1
ATOM 2218 O O . MET A 1 288 ? -20.573 -24.587 30.593 1.00 81.50 288 MET A O 1
ATOM 2222 N N . VAL A 1 289 ? -20.512 -23.035 32.222 1.00 90.06 289 VAL A N 1
ATOM 2223 C CA . VAL A 1 289 ? -21.975 -22.900 32.333 1.00 90.06 289 VAL A CA 1
ATOM 2224 C C . VAL A 1 289 ? -22.569 -22.303 31.054 1.00 90.06 289 VAL A C 1
ATOM 2226 O O . VAL A 1 289 ? -23.572 -22.813 30.557 1.00 90.06 289 VAL A O 1
ATOM 2229 N N . THR A 1 290 ? -21.928 -21.286 30.472 1.00 91.50 290 THR A N 1
ATOM 2230 C CA . THR A 1 290 ? -22.395 -20.656 29.226 1.00 91.50 290 THR A CA 1
ATOM 2231 C C . THR A 1 290 ? -22.311 -21.609 28.031 1.00 91.50 290 THR A C 1
ATOM 2233 O O . THR A 1 290 ? -23.254 -21.690 27.247 1.00 91.50 290 THR A O 1
ATOM 2236 N N . LEU A 1 291 ? -21.227 -22.387 27.911 1.00 92.06 291 LEU A N 1
ATOM 2237 C CA . LEU A 1 291 ? -21.091 -23.402 26.858 1.00 92.06 291 LEU A CA 1
ATOM 2238 C C . LEU A 1 291 ? -22.155 -24.502 26.974 1.00 92.06 291 LEU A C 1
ATOM 2240 O O . LEU A 1 291 ? -22.762 -24.864 25.968 1.00 92.06 291 LEU A O 1
ATOM 2244 N N . LEU A 1 292 ? -22.423 -24.995 28.188 1.00 95.00 292 LEU A N 1
ATOM 2245 C CA . LEU A 1 292 ? -23.489 -25.973 28.437 1.00 95.00 292 LEU A CA 1
ATOM 2246 C C . LEU A 1 292 ? -24.872 -25.412 28.087 1.00 95.00 292 LEU A C 1
ATOM 2248 O O . LEU A 1 292 ? -25.654 -26.101 27.437 1.00 95.00 292 LEU A O 1
ATOM 2252 N N . ALA A 1 293 ? -25.158 -24.160 28.456 1.00 95.38 293 ALA A N 1
ATOM 2253 C CA . ALA A 1 293 ? -26.419 -23.504 28.120 1.00 95.38 293 ALA A CA 1
ATOM 2254 C C . ALA A 1 293 ? -26.609 -23.356 26.599 1.00 95.38 293 ALA A C 1
ATOM 2256 O O . ALA A 1 293 ? -27.677 -23.688 26.082 1.00 95.38 293 ALA A O 1
ATOM 2257 N N . CYS A 1 294 ? -25.570 -22.935 25.867 1.00 95.69 294 CYS A N 1
ATOM 2258 C CA . CYS A 1 294 ? -25.605 -22.869 24.403 1.00 95.69 294 CYS A CA 1
ATOM 2259 C C . CYS A 1 294 ? -25.823 -24.248 23.768 1.00 95.69 294 CYS A C 1
ATOM 2261 O O . CYS A 1 294 ? -26.615 -24.374 22.837 1.00 95.69 294 CYS A O 1
ATOM 2263 N N . LEU A 1 295 ? -25.161 -25.289 24.277 1.00 97.12 295 LEU A N 1
ATOM 2264 C CA . LEU A 1 295 ? -25.276 -26.642 23.731 1.00 97.12 295 LEU A CA 1
ATOM 2265 C C . LEU A 1 295 ? -26.686 -27.215 23.944 1.00 97.12 295 LEU A C 1
ATOM 2267 O O . LEU A 1 295 ? -27.251 -27.798 23.022 1.00 97.12 295 LEU A O 1
ATOM 2271 N N . VAL A 1 296 ? -27.293 -26.972 25.112 1.00 97.38 296 VAL A N 1
ATOM 2272 C CA . VAL A 1 296 ? -28.699 -27.323 25.384 1.00 97.38 296 VAL A CA 1
ATOM 2273 C C . VAL A 1 296 ? -29.649 -26.567 24.453 1.00 97.38 296 VAL A C 1
ATOM 2275 O O . VAL A 1 296 ? -30.561 -27.177 23.900 1.00 97.38 296 VAL A O 1
ATOM 2278 N N . LEU A 1 297 ? -29.427 -25.268 24.227 1.00 97.50 297 LEU A N 1
ATOM 2279 C CA . LEU A 1 297 ? -30.256 -24.467 23.323 1.00 97.50 297 LEU A CA 1
ATOM 2280 C C . LEU A 1 297 ? -30.198 -24.992 21.880 1.00 97.50 297 LEU A C 1
ATOM 2282 O O . LEU A 1 297 ? -31.237 -25.158 21.246 1.00 97.50 297 LEU A O 1
ATOM 2286 N N . VAL A 1 298 ? -29.000 -25.305 21.377 1.00 97.19 298 VAL A N 1
ATOM 2287 C CA . VAL A 1 298 ? -28.818 -25.891 20.038 1.00 97.19 298 VAL A CA 1
ATOM 2288 C C . VAL A 1 298 ? -29.529 -27.239 19.935 1.00 97.19 298 VAL A C 1
ATOM 2290 O O . VAL A 1 298 ? -30.198 -27.502 18.938 1.00 97.19 298 VAL A O 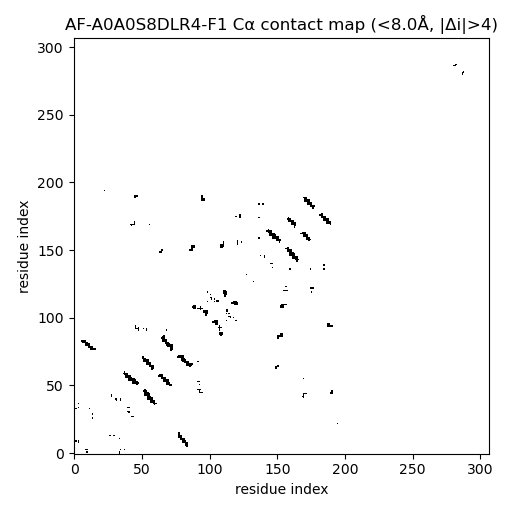1
ATOM 2293 N N . LEU A 1 299 ? -29.446 -28.076 20.973 1.00 97.38 299 LEU A N 1
ATOM 2294 C CA . LEU A 1 299 ? -30.121 -29.373 20.989 1.00 97.38 299 LEU A CA 1
ATOM 2295 C C . LEU A 1 299 ? -31.652 -29.226 20.956 1.00 97.38 299 LEU A C 1
ATOM 2297 O O . LEU A 1 299 ? -32.320 -29.963 20.236 1.00 97.38 299 LEU A O 1
ATOM 2301 N N . LEU A 1 300 ? -32.203 -28.251 21.687 1.00 97.38 300 LEU A N 1
ATOM 2302 C CA . LEU A 1 300 ? -33.638 -27.944 21.677 1.00 97.38 300 LEU A CA 1
ATOM 2303 C C . LEU A 1 300 ? -34.111 -27.443 20.307 1.00 97.38 300 LEU A C 1
ATOM 2305 O O . LEU A 1 300 ? -35.165 -27.865 19.839 1.00 97.38 300 LEU A O 1
ATOM 2309 N N . ILE A 1 301 ? -33.323 -26.588 19.646 1.00 97.06 301 ILE A N 1
ATOM 2310 C CA . ILE A 1 301 ? -33.627 -26.111 18.289 1.00 97.06 301 ILE A CA 1
ATOM 2311 C C . ILE A 1 301 ? -33.633 -27.282 17.301 1.00 97.06 301 ILE A C 1
ATOM 2313 O O . ILE A 1 301 ? -34.543 -27.384 16.486 1.00 97.06 301 ILE A O 1
ATOM 2317 N N . LEU A 1 302 ? -32.654 -28.187 17.386 1.00 97.19 302 LEU A N 1
ATOM 2318 C CA . LEU A 1 302 ? -32.593 -29.359 16.510 1.00 97.19 302 LEU A CA 1
ATOM 2319 C C . LEU A 1 302 ? -33.779 -30.307 16.721 1.00 97.19 302 LEU A C 1
ATOM 2321 O O . LEU A 1 302 ? -34.315 -30.814 15.742 1.00 97.19 302 LEU A O 1
ATOM 2325 N N . LEU A 1 303 ? -34.218 -30.520 17.966 1.00 97.12 303 LEU A N 1
ATOM 2326 C CA . LEU A 1 303 ? -35.396 -31.344 18.257 1.00 97.12 303 LEU A CA 1
ATOM 2327 C C . LEU A 1 303 ? -36.684 -30.733 17.687 1.00 97.12 303 LEU A C 1
ATOM 2329 O O . LEU A 1 303 ? -37.483 -31.457 17.107 1.00 97.12 303 LEU A O 1
ATOM 2333 N N . ALA A 1 304 ? -36.847 -29.410 17.772 1.00 95.19 304 ALA A N 1
ATOM 2334 C CA . ALA A 1 304 ? -38.019 -28.712 17.239 1.00 95.19 304 ALA A CA 1
ATOM 2335 C C . ALA A 1 304 ? -38.110 -28.713 15.700 1.00 95.19 304 ALA A C 1
ATOM 2337 O O . ALA A 1 304 ? -39.176 -28.456 15.155 1.00 95.19 304 ALA A O 1
ATOM 2338 N N . VAL A 1 305 ? -37.004 -28.967 14.992 1.00 95.94 305 VAL A N 1
ATOM 2339 C CA . VAL A 1 305 ? -36.972 -29.050 13.517 1.00 95.94 305 VAL A CA 1
ATOM 2340 C C . VAL A 1 305 ? -37.313 -30.460 13.011 1.00 95.94 305 VAL A C 1
ATOM 2342 O O . VAL A 1 305 ? -37.596 -30.632 11.827 1.00 95.94 305 VAL A O 1
ATOM 2345 N N . VAL A 1 306 ? -37.258 -31.474 13.879 1.00 94.62 306 VAL A N 1
ATOM 2346 C CA . VAL A 1 306 ? -37.466 -32.886 13.510 1.00 94.62 306 VAL A CA 1
ATOM 2347 C C . VAL A 1 306 ? -38.922 -33.347 13.708 1.00 94.62 306 VAL A C 1
ATOM 2349 O O . VAL A 1 306 ? -39.296 -34.374 13.141 1.00 94.62 306 VAL A O 1
ATOM 2352 N N . GLU A 1 307 ? -39.740 -32.602 14.458 1.00 79.00 307 GLU A N 1
ATOM 2353 C CA . GLU A 1 307 ? -41.201 -32.807 14.572 1.00 79.00 307 GLU A CA 1
ATOM 2354 C C . GLU A 1 307 ? -41.982 -32.158 13.419 1.00 79.00 307 GLU A C 1
ATOM 2356 O O . GLU A 1 307 ? -42.948 -32.802 12.945 1.00 79.00 307 GLU A O 1
#

Secondary structure (DSSP, 8-state):
-----TT-EEEEE-------SS---HHHHHHHHHHTTTEEEEEEEEE-TTS-EEEEEEETTTTEEEEEEEEE-SS-TTEEEEEEESSB-TTSPPP--B-TTT-PBP-TT-SB-TTT--BSSTT--TTS-HHHHHHHHHHHHTTTEEEEEEEEBTTS-EEEEEEETTT--EEEEEEEEEETTEEEEEEEPPPPPGGGSSS----------PPPPPPP--PPPP---------PPPPPPPPPPPP-PPPPPPP-----PPP------PPPPP---TTHHHHHHHT-HHHHHHHHHHHHHHHHHHHHHH-

Radius of gyration: 31.04 Å; Cα contacts (8 Å, |Δi|>4): 367; chains: 1; bounding box: 84×81×81 Å

Nearest PDB structures (foldseek):
  6e8a-assembly2_B-2  TM=5.002E-01  e=3.995E+00  Salmonella enterica subsp. enterica serovar Typhimurium
  6e8a-assembly1_A-3  TM=4.199E-01  e=2.709E+00  Salmonella enterica subsp. enterica serovar Typhimurium
  3kc3-assembly3_L  TM=2.693E-01  e=1.317E+00  Homo sapiens
  2gop-assembly1_A  TM=2.216E-01  e=3.200E+00  Pyrococcus furiosus